Protein AF-A0A6B1DDC1-F1 (afdb_monomer_lite)

Foldseek 3Di:
DDDDPPVVVVVVVVVPPVVVLVCLLQPAAQEEEEEQDQVQSVCLQQLLCPPDNPDGDLSYHYDYLQCPVLVPVPDDPDDDDDDDDDDDDRPPDSDGQAYEYEYCALDGDPSNVVVLVVCVVVVHAYEYEHEADNLPDPSSQDDDPSHLGYYRDNHSPNVSSVVVLVVVQVSRDSSHHNPPDPPDPPDDDPPPDDD

Structure (mmCIF, N/CA/C/O backbone):
data_AF-A0A6B1DDC1-F1
#
_entry.id   AF-A0A6B1DDC1-F1
#
loop_
_atom_site.group_PDB
_atom_site.id
_atom_site.type_symbol
_atom_site.label_atom_id
_atom_site.label_alt_id
_atom_site.label_comp_id
_atom_site.label_asym_id
_atom_site.label_entity_id
_atom_site.label_seq_id
_atom_site.pdbx_PDB_ins_code
_atom_site.Cartn_x
_atom_site.Cartn_y
_atom_site.Cartn_z
_atom_site.occupancy
_atom_site.B_iso_or_equiv
_atom_site.auth_seq_id
_atom_site.auth_comp_id
_atom_site.auth_asym_id
_atom_site.auth_atom_id
_atom_site.pdbx_PDB_model_num
ATOM 1 N N . MET A 1 1 ? -39.377 0.075 31.522 1.00 41.00 1 MET A N 1
ATOM 2 C CA . MET A 1 1 ? -38.307 0.651 30.677 1.00 41.00 1 MET A CA 1
ATOM 3 C C . MET A 1 1 ? -38.570 2.148 30.577 1.00 41.00 1 MET A C 1
ATOM 5 O O . MET A 1 1 ? -39.656 2.516 30.153 1.00 41.00 1 MET A O 1
ATOM 9 N N . ARG A 1 2 ? -37.678 3.003 31.098 1.00 51.31 2 ARG A N 1
ATOM 10 C CA . ARG A 1 2 ? -37.871 4.468 31.107 1.00 51.31 2 ARG A CA 1
ATOM 11 C C . ARG A 1 2 ? -37.670 5.005 29.687 1.00 51.31 2 ARG A C 1
ATOM 13 O O . ARG A 1 2 ? -36.587 4.841 29.137 1.00 51.31 2 ARG A O 1
ATOM 20 N N . SER A 1 3 ? -38.702 5.609 29.097 1.00 51.25 3 SER A N 1
ATOM 21 C CA . SER A 1 3 ? -38.599 6.274 27.796 1.00 51.25 3 SER A CA 1
ATOM 22 C C . SER A 1 3 ? -37.784 7.558 27.943 1.00 51.25 3 SER A C 1
ATOM 24 O O . SER A 1 3 ? -38.151 8.434 28.729 1.00 51.25 3 SER A O 1
ATOM 26 N N . LEU A 1 4 ? -36.685 7.670 27.200 1.00 48.69 4 LEU A N 1
ATOM 27 C CA . LEU A 1 4 ? -35.928 8.914 27.099 1.00 48.69 4 LEU A CA 1
ATOM 28 C C . LEU A 1 4 ? -36.799 9.976 26.404 1.00 48.69 4 LEU A C 1
ATOM 30 O O . LEU A 1 4 ? -37.391 9.681 25.363 1.00 48.69 4 LEU A O 1
ATOM 34 N N . PRO A 1 5 ? -36.922 11.192 26.962 1.00 68.12 5 PRO A N 1
ATOM 35 C CA . PRO A 1 5 ? -37.712 12.243 26.338 1.00 68.12 5 PRO A CA 1
ATOM 36 C C . PRO A 1 5 ? -37.088 12.632 24.989 1.00 68.12 5 PRO A C 1
ATOM 38 O O . PRO A 1 5 ? -35.894 12.910 24.909 1.00 68.12 5 PRO A O 1
ATOM 41 N N . LEU A 1 6 ? -37.908 12.686 23.931 1.00 51.19 6 LEU A N 1
ATOM 42 C CA . LEU A 1 6 ? -37.517 13.008 22.543 1.00 51.19 6 LEU A CA 1
ATOM 43 C C . LEU A 1 6 ? -36.655 14.275 22.414 1.00 51.19 6 LEU A C 1
ATOM 45 O O . LEU A 1 6 ? -35.821 14.375 21.518 1.00 51.19 6 LEU A O 1
ATOM 49 N N . ARG A 1 7 ? -36.821 15.227 23.338 1.00 45.59 7 ARG A N 1
ATOM 50 C CA . ARG A 1 7 ? -36.029 16.459 23.408 1.00 45.59 7 ARG A CA 1
ATOM 51 C C . ARG A 1 7 ? -34.547 16.195 23.698 1.00 45.59 7 ARG A C 1
ATOM 53 O O . ARG A 1 7 ? -33.702 16.853 23.110 1.00 45.59 7 ARG A O 1
ATOM 60 N N . SER A 1 8 ? -34.235 15.207 24.540 1.00 54.56 8 SER A N 1
ATOM 61 C CA . SER A 1 8 ? -32.856 14.811 24.855 1.00 54.56 8 SER A CA 1
ATOM 62 C C . SER A 1 8 ? -32.173 14.109 23.683 1.00 54.56 8 SER A C 1
ATOM 64 O O . SER A 1 8 ? -30.977 14.277 23.498 1.00 54.56 8 SER A O 1
ATOM 66 N N . ILE A 1 9 ? -32.922 13.375 22.854 1.00 54.56 9 ILE A N 1
ATOM 67 C CA . ILE A 1 9 ? -32.385 12.741 21.638 1.00 54.56 9 ILE A CA 1
ATOM 68 C C . ILE A 1 9 ? -32.015 13.811 20.606 1.00 54.56 9 ILE A C 1
ATOM 70 O O . ILE A 1 9 ? -30.922 13.782 20.054 1.00 54.56 9 ILE A O 1
ATOM 74 N N . TRP A 1 10 ? -32.893 14.792 20.389 1.00 43.72 10 TRP A N 1
ATOM 75 C CA . TRP A 1 10 ? -32.625 15.899 19.468 1.00 43.72 10 TRP A CA 1
ATOM 76 C C . TRP A 1 10 ? -31.463 16.790 19.907 1.00 43.72 10 TRP A C 1
ATOM 78 O O . TRP A 1 10 ? -30.718 17.266 19.059 1.00 43.72 10 TRP A O 1
ATOM 88 N N . GLN A 1 11 ? -31.278 16.972 21.215 1.00 51.56 11 GLN A N 1
ATOM 89 C CA . GLN A 1 11 ? -30.162 17.736 21.764 1.00 51.56 11 GLN A CA 1
ATOM 90 C C . GLN A 1 11 ? -28.820 17.021 21.531 1.00 51.56 11 GLN A C 1
ATOM 92 O O . GLN A 1 11 ? -27.883 17.639 21.036 1.00 51.56 11 GLN A O 1
ATOM 97 N N . ILE A 1 12 ? -28.774 15.700 21.744 1.00 57.00 12 ILE A N 1
ATOM 98 C CA . ILE A 1 12 ? -27.605 14.863 21.426 1.00 57.00 12 ILE A CA 1
ATOM 99 C C . ILE A 1 12 ? -27.303 14.889 19.918 1.00 57.00 12 ILE A C 1
ATOM 101 O O . ILE A 1 12 ? -26.155 15.044 19.525 1.00 57.00 12 ILE A O 1
ATOM 105 N N . VAL A 1 13 ? -28.321 14.803 19.053 1.00 52.31 13 VAL A N 1
ATOM 106 C CA . VAL A 1 13 ? -28.138 14.883 17.589 1.00 52.31 13 VAL A CA 1
ATOM 107 C C . VAL A 1 13 ? -27.670 16.272 17.138 1.00 52.31 13 VAL A C 1
ATOM 109 O O . VAL A 1 13 ? -26.918 16.364 16.176 1.00 52.31 13 VAL A O 1
ATOM 112 N N . SER A 1 14 ? -28.069 17.345 17.826 1.00 51.75 14 SER A N 1
ATOM 113 C CA . SER A 1 14 ? -27.600 18.706 17.525 1.00 51.75 14 SER A CA 1
ATOM 114 C C . SER A 1 14 ? -26.196 19.016 18.053 1.00 51.75 14 SER A C 1
ATOM 116 O O . SER A 1 14 ? -25.528 19.890 17.510 1.00 51.75 14 SER A O 1
ATOM 118 N N . GLU A 1 15 ? -25.749 18.309 19.097 1.00 55.47 15 GLU A N 1
ATOM 119 C CA . GLU A 1 15 ? -24.374 18.374 19.618 1.00 55.47 15 GLU A CA 1
ATOM 120 C C . GLU A 1 15 ? -23.394 17.583 18.740 1.00 55.47 15 GLU A C 1
ATOM 122 O O . GLU A 1 15 ? -22.202 17.886 18.698 1.00 55.47 15 GLU A O 1
ATOM 127 N N . ILE A 1 16 ? -23.898 16.602 17.988 1.00 56.97 16 ILE A N 1
ATOM 128 C CA . ILE A 1 16 ? -23.147 15.912 16.943 1.00 56.97 16 ILE A CA 1
ATOM 129 C C . ILE A 1 16 ? -22.982 16.886 15.772 1.00 56.97 16 ILE A C 1
ATOM 131 O O . ILE A 1 16 ? -23.909 17.136 15.002 1.00 56.97 16 ILE A O 1
ATOM 135 N N . ASN A 1 17 ? -21.782 17.451 15.641 1.00 58.91 17 ASN A N 1
ATOM 136 C CA . ASN A 1 17 ? -21.430 18.349 14.549 1.00 58.91 17 ASN A CA 1
ATOM 137 C C . ASN A 1 17 ? -21.359 17.566 13.233 1.00 58.91 17 ASN A C 1
ATOM 139 O O . ASN A 1 17 ? -20.299 17.128 12.789 1.00 58.91 17 ASN A O 1
ATOM 143 N N . LEU A 1 18 ? -22.520 17.378 12.606 1.00 56.25 18 LEU A N 1
ATOM 144 C CA . LEU A 1 18 ? -22.647 16.652 11.349 1.00 56.25 18 LEU A CA 1
ATOM 145 C C . LEU A 1 18 ? -21.767 17.252 10.254 1.00 56.25 18 LEU A C 1
ATOM 147 O O . LEU A 1 18 ? -21.307 16.504 9.411 1.00 56.25 18 LEU A O 1
ATOM 151 N N . ALA A 1 19 ? -21.486 18.559 10.272 1.00 51.84 19 ALA A N 1
ATOM 152 C CA . ALA A 1 19 ? -20.602 19.192 9.295 1.00 51.84 19 ALA A CA 1
ATOM 153 C C . ALA A 1 19 ? -19.123 18.835 9.516 1.00 51.84 19 ALA A C 1
ATOM 155 O O . ALA A 1 19 ? -18.372 18.701 8.555 1.00 51.84 19 ALA A O 1
ATOM 156 N N . GLU A 1 20 ? -18.703 18.655 10.765 1.00 53.34 20 GLU A N 1
ATOM 157 C CA . GLU A 1 20 ? -17.353 18.204 11.112 1.00 53.34 20 GLU A CA 1
ATOM 158 C C . GLU A 1 20 ? -17.170 16.717 10.825 1.00 53.34 20 GLU A C 1
ATOM 160 O O . GLU A 1 20 ? -16.176 16.349 10.209 1.00 53.34 20 GLU A O 1
ATOM 165 N N . ILE A 1 21 ? -18.183 15.900 11.125 1.00 52.31 21 ILE A N 1
ATOM 166 C CA . ILE A 1 21 ? -18.235 14.490 10.722 1.00 52.31 21 ILE A CA 1
ATOM 167 C C . ILE A 1 21 ? -18.265 14.369 9.199 1.00 52.31 21 ILE A C 1
ATOM 169 O O . ILE A 1 21 ? -17.542 13.558 8.642 1.00 52.31 21 ILE A O 1
ATOM 173 N N . GLN A 1 22 ? -19.050 15.190 8.502 1.00 53.69 22 GLN A N 1
ATOM 174 C CA . GLN A 1 22 ? -19.090 15.208 7.041 1.00 53.69 22 GLN A CA 1
ATOM 175 C C . GLN A 1 22 ? -17.725 15.608 6.472 1.00 53.69 22 GLN A C 1
ATOM 177 O O . GLN A 1 22 ? -17.238 14.951 5.565 1.00 53.69 22 GLN A O 1
ATOM 182 N N . ARG A 1 23 ? -17.061 16.618 7.049 1.00 51.19 23 ARG A N 1
ATOM 183 C CA . ARG A 1 23 ? -15.705 17.030 6.657 1.00 51.19 23 ARG A CA 1
ATOM 184 C C . ARG A 1 23 ? -14.654 15.960 6.956 1.00 51.19 23 ARG A C 1
ATOM 186 O O . ARG A 1 23 ? -13.662 15.886 6.244 1.00 51.19 23 ARG A O 1
ATOM 193 N N . GLU A 1 24 ? -14.842 15.171 8.009 1.00 50.97 24 GLU A N 1
ATOM 194 C CA . GLU A 1 24 ? -13.972 14.051 8.371 1.00 50.97 24 GLU A CA 1
ATOM 195 C C . GLU A 1 24 ? -14.212 12.823 7.482 1.00 50.97 24 GLU A C 1
ATOM 197 O O . GLU A 1 24 ? -13.254 12.163 7.098 1.00 50.97 24 GLU A O 1
ATOM 202 N N . ILE A 1 25 ? -15.462 12.570 7.088 1.00 49.06 25 ILE A N 1
ATOM 203 C CA . ILE A 1 25 ? -15.856 11.544 6.111 1.00 49.06 25 ILE A CA 1
ATOM 204 C C . ILE A 1 25 ? -15.382 11.917 4.700 1.00 49.06 25 ILE A C 1
ATOM 206 O O . ILE A 1 25 ? -14.968 11.050 3.937 1.00 49.06 25 ILE A O 1
ATOM 210 N N . ASP A 1 26 ? -15.428 13.203 4.354 1.00 52.28 26 ASP A N 1
ATOM 211 C CA . ASP A 1 26 ? -14.927 13.737 3.086 1.00 52.28 26 ASP A CA 1
ATOM 212 C C . ASP A 1 26 ? -13.413 14.029 3.148 1.00 52.28 26 ASP A C 1
ATOM 214 O O . ASP A 1 26 ? -12.833 14.521 2.173 1.00 52.28 26 ASP A O 1
ATOM 218 N N . ALA A 1 27 ? -12.757 13.747 4.285 1.00 57.12 27 ALA A N 1
ATOM 219 C CA . ALA A 1 27 ? -11.330 13.963 4.430 1.00 57.12 27 ALA A CA 1
ATOM 220 C C . ALA A 1 27 ? -10.563 12.959 3.562 1.00 57.12 27 ALA A C 1
ATOM 222 O O . ALA A 1 27 ? -10.872 11.765 3.536 1.00 57.12 27 ALA A O 1
ATOM 223 N N . PRO A 1 28 ? -9.535 13.425 2.849 1.00 65.00 28 PRO A N 1
ATOM 224 C CA . PRO A 1 28 ? -8.726 12.537 2.049 1.00 65.00 28 PRO A CA 1
ATOM 225 C C . PRO A 1 28 ? -7.919 11.559 2.896 1.00 65.00 28 PRO A C 1
ATOM 227 O O . PRO A 1 28 ? -7.348 11.936 3.917 1.00 65.00 28 PRO A O 1
ATOM 230 N N . VAL A 1 29 ? -7.816 10.329 2.397 1.00 74.19 29 VAL A N 1
ATOM 231 C CA . VAL A 1 29 ? -7.032 9.250 3.006 1.00 74.19 29 VAL A CA 1
ATOM 232 C C . VAL A 1 29 ? -5.554 9.575 2.919 1.00 74.19 29 VAL A C 1
ATOM 234 O O . VAL A 1 29 ? -5.011 9.700 1.821 1.00 74.19 29 VAL A O 1
ATOM 237 N N . HIS A 1 30 ? -4.898 9.659 4.067 1.00 83.88 30 HIS A N 1
ATOM 238 C CA . HIS A 1 30 ? -3.456 9.792 4.165 1.00 83.88 30 HIS A CA 1
ATOM 239 C C . HIS A 1 30 ? -2.800 8.412 4.068 1.00 83.88 30 HIS A C 1
ATOM 241 O O . HIS A 1 30 ? -2.902 7.587 4.978 1.00 83.88 30 HIS A O 1
ATOM 247 N N . LEU A 1 31 ? -2.139 8.160 2.940 1.00 87.31 31 LEU A N 1
ATOM 248 C CA . LEU A 1 31 ? -1.412 6.929 2.656 1.00 87.31 31 LEU A CA 1
ATOM 249 C C . LEU A 1 31 ? 0.076 7.118 2.952 1.00 87.31 31 LEU A C 1
ATOM 251 O O . LEU A 1 31 ? 0.744 7.942 2.328 1.00 87.31 31 LEU A O 1
ATOM 255 N N . LEU A 1 32 ? 0.614 6.306 3.854 1.00 91.25 32 LEU A N 1
ATOM 256 C CA . LEU A 1 32 ? 2.056 6.134 3.995 1.00 91.25 32 LEU A CA 1
ATOM 257 C C . LEU A 1 32 ? 2.549 5.071 3.012 1.00 91.25 32 LEU A C 1
ATOM 259 O O . LEU A 1 32 ? 1.952 4.004 2.929 1.00 91.25 32 LEU A O 1
ATOM 263 N N . ILE A 1 33 ? 3.657 5.315 2.324 1.00 93.25 33 ILE A N 1
ATOM 264 C CA . ILE A 1 33 ? 4.361 4.321 1.517 1.00 93.25 33 ILE A CA 1
ATOM 265 C C . ILE A 1 33 ? 5.778 4.188 2.059 1.00 93.25 33 ILE A C 1
ATOM 267 O O . ILE A 1 33 ? 6.499 5.180 2.142 1.00 93.25 33 ILE A O 1
ATOM 271 N N . ALA A 1 34 ? 6.161 2.968 2.420 1.00 94.12 34 ALA A N 1
ATOM 272 C CA . ALA A 1 34 ? 7.497 2.642 2.892 1.00 94.12 34 ALA A CA 1
ATOM 273 C C . ALA A 1 34 ? 8.063 1.465 2.104 1.00 94.12 34 ALA A C 1
ATOM 275 O O . ALA A 1 34 ? 7.328 0.534 1.774 1.00 94.12 34 ALA A O 1
ATOM 276 N N . ALA A 1 35 ? 9.360 1.493 1.830 1.00 93.94 35 ALA A N 1
ATOM 277 C CA . ALA A 1 35 ? 10.068 0.391 1.194 1.00 93.94 35 ALA A CA 1
ATOM 278 C C . ALA A 1 35 ? 11.467 0.235 1.786 1.00 93.94 35 ALA A C 1
ATOM 280 O O . ALA A 1 35 ? 11.975 1.149 2.434 1.00 93.94 35 ALA A O 1
ATOM 281 N N . ASP A 1 36 ? 12.080 -0.922 1.542 1.00 89.62 36 ASP A N 1
ATOM 282 C CA . ASP A 1 36 ? 13.485 -1.172 1.881 1.00 89.62 36 ASP A CA 1
ATOM 283 C C . ASP A 1 36 ? 14.420 -0.184 1.169 1.00 89.62 36 ASP A C 1
ATOM 285 O O . ASP A 1 36 ? 15.377 0.311 1.761 1.00 89.62 36 ASP A O 1
ATOM 289 N N . GLU A 1 37 ? 14.096 0.147 -0.081 1.00 87.94 37 GLU A N 1
ATOM 290 C CA . GLU A 1 37 ? 14.804 1.132 -0.888 1.00 87.94 37 GLU A CA 1
ATOM 291 C C . GLU A 1 37 ? 13.883 2.324 -1.181 1.00 87.94 37 GLU A C 1
ATOM 293 O O . GLU A 1 37 ? 12.804 2.168 -1.751 1.00 87.94 37 GLU A O 1
ATOM 298 N N . GLU A 1 38 ? 14.318 3.539 -0.836 1.00 86.00 38 GLU A N 1
ATOM 299 C CA . GLU A 1 38 ? 13.616 4.791 -1.166 1.00 86.00 38 GLU A CA 1
ATOM 300 C C . GLU A 1 38 ? 13.112 4.878 -2.627 1.00 86.00 38 GLU A C 1
ATOM 302 O O . GLU A 1 38 ? 11.940 5.225 -2.812 1.00 86.00 38 GLU A O 1
ATOM 307 N N . PRO A 1 39 ? 13.892 4.505 -3.672 1.00 88.44 39 PRO A N 1
ATOM 308 C CA . PRO A 1 39 ? 13.395 4.536 -5.051 1.00 88.44 39 PRO A CA 1
ATOM 309 C C . PRO A 1 39 ? 12.175 3.636 -5.294 1.00 88.44 39 PRO A C 1
ATOM 311 O O . PRO A 1 39 ? 11.321 3.988 -6.108 1.00 88.44 39 PRO A O 1
ATOM 314 N N . ASP A 1 40 ? 12.042 2.514 -4.585 1.00 89.69 40 ASP A N 1
ATOM 315 C CA . ASP A 1 40 ? 10.882 1.628 -4.722 1.00 89.69 40 ASP A CA 1
ATOM 316 C C . ASP A 1 40 ? 9.624 2.257 -4.113 1.00 89.69 40 ASP A C 1
ATOM 318 O O . ASP A 1 40 ? 8.531 2.164 -4.686 1.00 89.69 40 ASP A O 1
ATOM 322 N N . ALA A 1 41 ? 9.774 2.941 -2.975 1.00 89.88 41 ALA A N 1
ATOM 323 C CA . ALA A 1 41 ? 8.684 3.669 -2.334 1.00 89.88 41 ALA A CA 1
ATOM 324 C C . ALA A 1 41 ? 8.227 4.861 -3.193 1.00 89.88 41 ALA A C 1
ATOM 326 O O . ALA A 1 41 ? 7.024 5.070 -3.384 1.00 89.88 41 ALA A O 1
ATOM 327 N N . GLU A 1 42 ? 9.168 5.609 -3.778 1.00 89.56 42 GLU A N 1
ATOM 328 C CA . GLU A 1 42 ? 8.856 6.681 -4.727 1.00 89.56 42 GLU A CA 1
ATOM 329 C C . GLU A 1 42 ? 8.164 6.156 -5.984 1.00 89.56 42 GLU A C 1
ATOM 331 O O . GLU A 1 42 ? 7.169 6.730 -6.437 1.00 89.56 42 GLU A O 1
ATOM 336 N N . GLN A 1 43 ? 8.664 5.057 -6.552 1.00 90.31 43 GLN A N 1
ATOM 337 C CA . GLN A 1 43 ? 8.084 4.458 -7.747 1.00 90.31 43 GLN A CA 1
ATOM 338 C C . GLN A 1 43 ? 6.639 4.018 -7.489 1.00 90.31 43 GLN A C 1
ATOM 340 O O . GLN A 1 43 ? 5.761 4.273 -8.320 1.00 90.31 43 GLN A O 1
ATOM 345 N N . ALA A 1 44 ? 6.367 3.414 -6.331 1.00 88.50 44 ALA A N 1
ATOM 346 C CA . ALA A 1 44 ? 5.015 3.073 -5.901 1.00 88.50 44 ALA A CA 1
ATOM 347 C C . ALA A 1 44 ? 4.119 4.319 -5.790 1.00 88.50 44 ALA A C 1
ATOM 349 O O . ALA A 1 44 ? 3.004 4.333 -6.319 1.00 88.50 44 ALA A O 1
ATOM 350 N N . ALA A 1 45 ? 4.619 5.390 -5.165 1.00 88.19 45 ALA A N 1
ATOM 351 C CA . ALA A 1 45 ? 3.892 6.647 -4.992 1.00 88.19 45 ALA A CA 1
ATOM 352 C C . ALA A 1 45 ? 3.520 7.308 -6.324 1.00 88.19 45 ALA A C 1
ATOM 354 O O . ALA A 1 45 ? 2.363 7.691 -6.527 1.00 88.19 45 ALA A O 1
ATOM 355 N N . ARG A 1 46 ? 4.475 7.400 -7.256 1.00 86.00 46 ARG A N 1
ATOM 356 C CA . ARG A 1 46 ? 4.252 7.945 -8.605 1.00 86.00 46 ARG A CA 1
ATOM 357 C C . ARG A 1 46 ? 3.251 7.094 -9.377 1.00 86.00 46 ARG A C 1
ATOM 359 O O . ARG A 1 46 ? 2.308 7.621 -9.962 1.00 86.00 46 ARG A O 1
ATOM 366 N N . SER A 1 47 ? 3.400 5.771 -9.309 1.00 87.00 47 SER A N 1
ATOM 367 C CA . SER A 1 47 ? 2.517 4.834 -10.011 1.00 87.00 47 SER A CA 1
ATOM 368 C C . SER A 1 47 ? 1.066 4.936 -9.523 1.00 87.00 47 SER A C 1
ATOM 370 O O . SER A 1 47 ? 0.141 4.886 -10.330 1.00 87.00 47 SER A O 1
ATOM 372 N N . LEU A 1 48 ? 0.852 5.138 -8.220 1.00 84.88 48 LEU A N 1
ATOM 373 C CA . LEU A 1 48 ? -0.484 5.291 -7.630 1.00 84.88 48 LEU A CA 1
ATOM 374 C C . LEU A 1 48 ? -1.104 6.682 -7.835 1.00 84.88 48 LEU A C 1
ATOM 376 O O . LEU A 1 48 ? -2.319 6.823 -7.727 1.00 84.88 48 LEU A O 1
ATOM 380 N N . SER A 1 49 ? -0.307 7.704 -8.149 1.00 81.25 49 SER A N 1
ATOM 381 C CA . SER A 1 49 ? -0.783 9.092 -8.212 1.00 81.25 49 SER A CA 1
ATOM 382 C C . SER A 1 49 ? -1.535 9.453 -9.499 1.00 81.25 49 SER A C 1
ATOM 384 O O . SER A 1 49 ? -2.120 10.531 -9.557 1.00 81.25 49 SER A O 1
ATOM 386 N N . SER A 1 50 ? -1.581 8.563 -10.503 1.00 64.75 50 SER A N 1
ATOM 387 C CA . SER A 1 50 ? -2.353 8.636 -11.767 1.00 64.75 50 SER A CA 1
ATOM 388 C C . SER A 1 50 ? -2.186 9.897 -12.650 1.00 64.75 50 SER A C 1
ATOM 390 O O . SER A 1 50 ? -2.598 9.868 -13.810 1.00 64.75 50 SER A O 1
ATOM 392 N N . LEU A 1 51 ? -1.597 10.989 -12.158 1.00 56.72 51 LEU A N 1
ATOM 393 C CA . LEU A 1 51 ? -1.497 12.308 -12.791 1.00 56.72 51 LEU A CA 1
ATOM 394 C C . LEU A 1 51 ? -0.075 12.564 -13.319 1.00 56.72 51 LEU A C 1
ATOM 396 O O . LEU A 1 51 ? 0.581 13.530 -12.955 1.00 56.72 51 LEU A O 1
ATOM 400 N N . GLY A 1 52 ? 0.398 11.706 -14.222 1.00 54.44 52 GLY A N 1
ATOM 401 C CA . GLY A 1 52 ? 1.699 11.881 -14.880 1.00 54.44 52 GLY A CA 1
ATOM 402 C C . GLY A 1 52 ? 2.904 11.437 -14.041 1.00 54.44 52 GLY A C 1
ATOM 403 O O . GLY A 1 52 ? 2.801 11.182 -12.846 1.00 54.44 52 GLY A O 1
ATOM 404 N N . ALA A 1 53 ? 4.056 11.296 -14.703 1.00 61.09 53 ALA A N 1
ATOM 405 C CA . ALA A 1 53 ? 5.248 10.653 -14.140 1.00 61.09 53 ALA A CA 1
ATOM 406 C C . ALA A 1 53 ? 5.920 11.436 -12.992 1.00 61.09 53 ALA A C 1
ATOM 408 O O . ALA A 1 53 ? 6.644 10.837 -12.198 1.00 61.09 53 ALA A O 1
ATOM 409 N N . ASP A 1 54 ? 5.651 12.742 -12.889 1.00 67.56 54 ASP A N 1
ATOM 410 C CA . ASP A 1 54 ? 6.343 13.658 -11.969 1.00 67.56 54 ASP A CA 1
ATOM 411 C C . ASP A 1 54 ? 5.449 14.186 -10.837 1.00 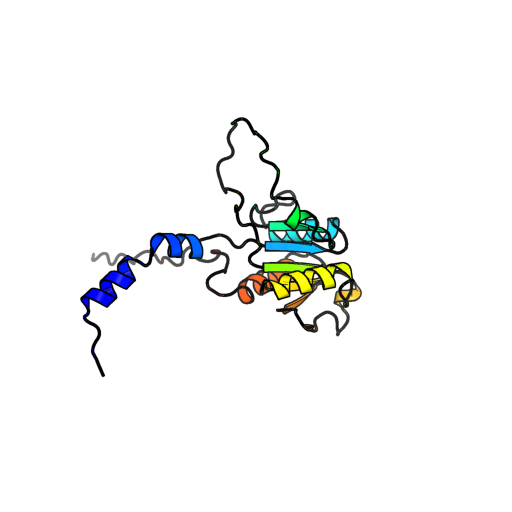67.56 54 ASP A C 1
ATOM 413 O O . ASP A 1 54 ? 5.848 15.071 -10.081 1.00 67.56 54 ASP A O 1
ATOM 417 N N . PHE A 1 55 ? 4.227 13.667 -10.709 1.00 72.06 55 PHE A N 1
ATOM 418 C CA . PHE A 1 55 ? 3.292 14.096 -9.675 1.00 72.06 55 PHE A CA 1
ATOM 419 C C . PHE A 1 55 ? 3.092 13.000 -8.634 1.00 72.06 55 PHE A C 1
ATOM 421 O O . PHE A 1 55 ? 2.683 11.885 -8.956 1.00 72.06 55 PHE A O 1
ATOM 428 N N . VAL A 1 56 ? 3.313 13.348 -7.367 1.00 75.50 56 VAL A N 1
ATOM 429 C CA . VAL A 1 56 ? 2.900 12.535 -6.221 1.00 75.50 56 VAL A CA 1
ATOM 430 C C . VAL A 1 56 ? 1.751 13.248 -5.526 1.00 75.50 56 VAL A C 1
ATOM 432 O O . VAL A 1 56 ? 1.842 14.437 -5.215 1.00 75.50 56 VAL A O 1
ATOM 435 N N . HIS A 1 57 ? 0.656 12.528 -5.293 1.00 71.94 57 HIS A N 1
ATOM 436 C CA . HIS A 1 57 ? -0.524 13.112 -4.672 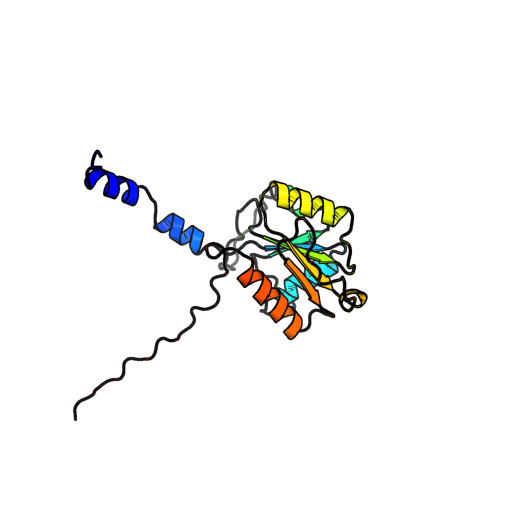1.00 71.94 57 HIS A CA 1
ATOM 437 C C . HIS A 1 57 ? -0.190 13.640 -3.262 1.00 71.94 57 HIS A C 1
ATOM 439 O O . HIS A 1 57 ? 0.427 12.910 -2.488 1.00 71.94 57 HIS A O 1
ATOM 445 N N . PRO A 1 58 ? -0.661 14.837 -2.852 1.00 77.44 58 PRO A N 1
ATOM 446 C CA . PRO A 1 58 ? -0.389 15.411 -1.523 1.00 77.44 58 PRO A CA 1
ATOM 447 C C . PRO A 1 58 ? -0.837 14.575 -0.314 1.00 77.44 58 PRO A C 1
ATOM 449 O O . PRO A 1 58 ? -0.562 14.943 0.825 1.00 77.44 58 PRO A O 1
ATOM 452 N N . TRP A 1 59 ? -1.573 13.489 -0.548 1.00 80.38 59 TRP A N 1
ATOM 453 C CA . TRP A 1 59 ? -2.065 12.573 0.484 1.00 80.38 59 TRP A CA 1
ATOM 454 C C . TRP A 1 59 ? -1.227 11.301 0.577 1.00 80.38 59 TRP A C 1
ATOM 456 O O . TRP A 1 59 ? -1.541 10.422 1.368 1.00 80.38 59 TRP A O 1
ATOM 466 N N . ILE A 1 60 ? -0.174 11.198 -0.231 1.00 85.19 60 ILE A N 1
ATOM 467 C CA . ILE A 1 60 ? 0.802 10.125 -0.179 1.00 85.19 60 ILE A CA 1
ATOM 468 C C . ILE A 1 60 ? 2.052 10.681 0.493 1.00 85.19 60 ILE A C 1
ATOM 470 O O . ILE A 1 60 ? 2.587 11.716 0.100 1.00 85.19 60 ILE A O 1
ATOM 474 N N . THR A 1 61 ? 2.517 10.000 1.528 1.00 88.38 61 THR A N 1
ATOM 475 C CA . THR A 1 61 ? 3.798 10.279 2.173 1.00 88.38 61 THR A CA 1
ATOM 476 C C . THR A 1 61 ? 4.721 9.111 1.918 1.00 88.38 61 THR A C 1
ATOM 478 O O . THR A 1 61 ? 4.379 7.979 2.236 1.00 88.38 61 THR A O 1
ATOM 481 N N . VAL A 1 62 ? 5.881 9.395 1.339 1.00 87.38 62 VAL A N 1
ATOM 482 C CA . VAL A 1 62 ? 6.942 8.415 1.114 1.00 87.38 62 VAL A CA 1
ATOM 483 C C . VAL A 1 62 ? 7.913 8.487 2.286 1.00 87.38 62 VAL A C 1
ATOM 485 O O . VAL A 1 62 ? 8.263 9.578 2.734 1.00 87.38 62 VAL A O 1
ATOM 488 N N . THR A 1 63 ? 8.313 7.332 2.803 1.00 86.88 63 THR A N 1
ATOM 489 C CA . THR A 1 63 ? 9.364 7.194 3.811 1.00 86.88 63 THR A CA 1
ATOM 490 C C . THR A 1 63 ? 10.240 5.998 3.465 1.00 86.88 63 THR A C 1
ATOM 492 O O . THR A 1 63 ? 9.829 5.087 2.746 1.00 86.88 63 THR A O 1
ATOM 495 N N . ASP A 1 64 ? 11.446 5.990 4.006 1.00 82.00 64 ASP A N 1
ATOM 496 C CA . ASP A 1 64 ? 12.293 4.807 4.058 1.00 82.00 64 ASP A CA 1
ATOM 497 C C . ASP A 1 64 ? 11.750 3.755 5.047 1.00 82.00 64 ASP A C 1
ATOM 499 O O . ASP A 1 64 ? 10.839 4.013 5.844 1.00 82.00 64 ASP A O 1
ATOM 503 N N . SER A 1 65 ? 12.335 2.557 5.024 1.00 79.56 65 SER A N 1
ATOM 504 C CA . SER A 1 65 ? 11.989 1.447 5.921 1.00 79.56 65 SER A CA 1
ATOM 505 C C . SER A 1 65 ? 12.206 1.762 7.404 1.00 79.56 65 SER A C 1
ATOM 507 O O . SER A 1 65 ? 11.546 1.163 8.253 1.00 79.56 65 SER A O 1
ATOM 509 N N . SER A 1 66 ? 13.076 2.728 7.725 1.00 73.44 66 SER A N 1
ATOM 510 C CA . SER A 1 66 ? 13.328 3.175 9.098 1.00 73.44 66 SER A CA 1
ATOM 511 C C . SER A 1 66 ? 12.172 3.997 9.689 1.00 73.44 66 SER A C 1
ATOM 513 O O . SER A 1 66 ? 12.053 4.122 10.910 1.00 73.44 66 SER A O 1
ATOM 515 N N . GLY A 1 67 ? 11.292 4.547 8.842 1.00 62.91 67 GLY A N 1
ATOM 516 C CA . GLY A 1 67 ? 10.160 5.370 9.266 1.00 62.91 67 GLY A CA 1
ATOM 517 C C . GLY A 1 67 ? 10.566 6.740 9.822 1.00 62.91 67 GLY A C 1
ATOM 518 O O . GLY A 1 67 ? 9.735 7.433 10.420 1.00 62.91 67 GLY A O 1
ATOM 519 N N . SER A 1 68 ? 11.822 7.165 9.633 1.00 60.81 68 SER A N 1
ATOM 520 C CA . SER A 1 68 ? 12.356 8.413 10.201 1.00 60.81 68 SER A CA 1
ATOM 521 C C . SER A 1 68 ? 11.628 9.669 9.697 1.00 60.81 68 SER A C 1
ATOM 523 O O . SER A 1 68 ? 11.613 10.700 10.384 1.00 60.81 68 SER A O 1
ATOM 525 N N . GLY A 1 69 ? 10.964 9.579 8.539 1.00 55.31 69 GLY A N 1
ATOM 526 C CA . GLY A 1 69 ? 10.150 10.647 7.955 1.00 55.31 69 GLY A CA 1
ATOM 527 C C . GLY A 1 69 ? 8.818 10.915 8.669 1.00 55.31 69 GLY A C 1
ATOM 528 O O . GLY A 1 69 ? 8.240 11.990 8.499 1.00 55.31 69 GLY A O 1
ATOM 529 N N . LEU A 1 70 ? 8.329 9.984 9.497 1.00 57.00 70 LEU A N 1
ATOM 530 C CA . LEU A 1 70 ? 7.068 10.141 10.237 1.00 57.00 70 LEU A CA 1
ATOM 531 C C . LEU A 1 70 ? 7.228 10.924 11.543 1.00 57.00 70 LEU A C 1
ATOM 533 O O . LEU A 1 70 ? 6.322 11.649 11.941 1.00 57.00 70 LEU A O 1
ATOM 537 N N . LEU A 1 71 ? 8.381 10.796 12.205 1.00 49.47 71 LEU A N 1
ATOM 538 C CA . LEU A 1 71 ? 8.642 11.425 13.506 1.00 49.47 71 LEU A CA 1
ATOM 539 C C . LEU A 1 71 ? 9.284 12.817 13.385 1.00 49.47 71 LEU A C 1
ATOM 541 O O . LEU A 1 71 ? 9.248 13.596 14.334 1.00 49.47 71 LEU A O 1
ATOM 545 N N . SER A 1 72 ? 9.842 13.153 12.218 1.00 42.28 72 SER A N 1
ATOM 546 C CA . SER A 1 72 ? 10.563 14.417 11.996 1.00 42.28 72 SER A CA 1
ATOM 547 C C . SER A 1 72 ? 9.680 15.575 11.503 1.00 42.28 72 SER A C 1
ATOM 549 O O . SER A 1 72 ? 10.113 16.725 11.528 1.00 42.28 72 SER A O 1
ATOM 551 N N . GLN A 1 73 ? 8.428 15.328 11.096 1.00 43.81 73 GLN A N 1
ATOM 552 C CA . GLN A 1 73 ? 7.555 16.376 10.534 1.00 43.81 73 GLN A CA 1
ATOM 553 C C . GLN A 1 73 ? 6.941 17.331 11.576 1.00 43.81 73 GLN A C 1
ATOM 555 O O . GLN A 1 73 ? 6.232 18.265 11.207 1.00 43.81 73 GLN A O 1
ATOM 560 N N . SER A 1 74 ? 7.232 17.166 12.871 1.00 37.78 74 SER A N 1
ATOM 561 C CA . SER A 1 74 ? 6.762 18.093 13.912 1.00 37.78 74 SER A CA 1
ATOM 562 C C . SER A 1 74 ? 7.534 19.421 13.998 1.00 37.78 74 SER A C 1
ATOM 564 O O . SER A 1 74 ? 7.127 20.276 14.782 1.00 37.78 74 SER A O 1
ATOM 566 N N . THR A 1 75 ? 8.592 19.652 13.203 1.00 37.25 75 THR A N 1
ATOM 567 C CA . THR A 1 75 ? 9.453 20.839 13.404 1.00 37.25 75 THR A CA 1
ATOM 568 C C . THR A 1 75 ? 9.986 21.492 12.123 1.00 37.25 75 THR A C 1
ATOM 570 O O . THR A 1 75 ? 11.154 21.857 12.061 1.00 37.25 75 THR A O 1
ATOM 573 N N . GLU A 1 76 ? 9.149 21.726 11.111 1.00 36.81 76 GLU A N 1
ATOM 574 C CA . GLU A 1 76 ? 9.488 22.699 10.056 1.00 36.81 76 GLU A CA 1
ATOM 575 C C . GLU A 1 76 ? 8.339 23.683 9.816 1.00 36.81 76 GLU A C 1
ATOM 577 O O . GLU A 1 76 ? 7.521 23.555 8.908 1.00 36.81 76 GLU A O 1
ATOM 582 N N . ILE A 1 77 ? 8.305 24.728 10.649 1.00 38.41 77 ILE A N 1
ATOM 583 C CA . ILE A 1 77 ? 7.669 26.003 10.304 1.00 38.41 77 ILE A CA 1
ATOM 584 C C . ILE A 1 77 ? 8.609 26.687 9.302 1.00 38.41 77 ILE A C 1
ATOM 586 O O . ILE A 1 77 ? 9.398 27.561 9.657 1.00 38.41 77 ILE A O 1
ATOM 590 N N . ALA A 1 78 ? 8.585 26.243 8.047 1.00 37.91 78 ALA A N 1
ATOM 591 C CA . ALA A 1 78 ? 9.268 26.939 6.968 1.00 37.91 78 ALA A CA 1
ATOM 592 C C . ALA A 1 78 ? 8.367 28.075 6.469 1.00 37.91 78 ALA A C 1
ATOM 594 O O . ALA A 1 78 ? 7.358 27.859 5.799 1.00 37.91 78 ALA A O 1
ATOM 595 N N . SER A 1 79 ? 8.745 29.303 6.819 1.00 42.28 79 SER A N 1
ATOM 596 C CA . SER A 1 79 ? 8.239 30.540 6.230 1.00 42.28 79 SER A CA 1
ATOM 597 C C . SER A 1 79 ? 8.343 30.483 4.701 1.00 42.28 79 SER A C 1
ATOM 599 O O . SER A 1 79 ? 9.440 30.590 4.157 1.00 42.28 79 SER A O 1
ATOM 601 N N . GLN A 1 80 ? 7.217 30.346 3.995 1.00 37.94 80 GLN A N 1
ATOM 602 C CA . GLN A 1 80 ? 7.164 30.492 2.538 1.00 37.94 80 GLN A CA 1
ATOM 603 C C . GLN A 1 80 ? 6.294 31.694 2.146 1.00 37.94 80 GLN A C 1
ATOM 605 O O . GLN A 1 80 ? 5.129 31.803 2.526 1.00 37.94 80 GLN A O 1
ATOM 610 N N . SER A 1 81 ? 6.913 32.620 1.406 1.00 35.00 81 SER A N 1
ATOM 611 C CA . SER A 1 81 ? 6.299 33.791 0.768 1.00 35.00 81 SER A CA 1
ATOM 612 C C . SER A 1 81 ? 5.267 33.409 -0.310 1.00 35.00 81 SER A C 1
ATOM 614 O O . SER A 1 81 ? 5.337 32.314 -0.867 1.00 35.00 81 SER A O 1
ATOM 616 N N . PRO A 1 82 ? 4.315 34.306 -0.646 1.00 46.66 82 PRO A N 1
ATOM 617 C CA . PRO A 1 82 ? 3.128 33.956 -1.413 1.00 46.66 82 PRO A CA 1
ATOM 618 C C . PRO A 1 82 ? 3.350 34.134 -2.921 1.00 46.66 82 PRO A C 1
ATOM 620 O O . PRO A 1 82 ? 3.484 35.254 -3.408 1.00 46.66 82 PRO A O 1
ATOM 623 N N . ALA A 1 83 ? 3.310 33.037 -3.676 1.00 39.53 83 ALA A N 1
ATOM 624 C CA . ALA A 1 83 ? 2.997 33.070 -5.104 1.00 39.53 83 ALA A CA 1
ATOM 625 C C . ALA A 1 83 ? 2.284 31.773 -5.525 1.00 39.53 83 ALA A C 1
ATOM 627 O O . ALA A 1 83 ? 2.891 30.795 -5.942 1.00 39.53 83 ALA A O 1
ATOM 628 N N . THR A 1 84 ? 0.959 31.803 -5.378 1.00 45.62 84 THR A N 1
ATOM 629 C CA . THR A 1 84 ? -0.022 31.169 -6.273 1.00 45.62 84 THR A CA 1
ATOM 630 C C . THR A 1 84 ? 0.153 29.680 -6.608 1.00 45.62 84 THR A C 1
ATOM 632 O O . THR A 1 84 ? 0.330 29.334 -7.768 1.00 45.62 84 THR A O 1
ATOM 635 N N . GLN A 1 85 ? -0.049 28.792 -5.628 1.00 38.50 85 GLN A N 1
ATOM 636 C CA . GLN A 1 85 ? -0.666 27.472 -5.850 1.00 38.50 85 GLN A CA 1
ATOM 637 C C . GLN A 1 85 ? -1.566 27.138 -4.654 1.00 38.50 85 GLN A C 1
ATOM 639 O O . GLN A 1 85 ? -1.137 26.585 -3.649 1.00 38.50 85 GLN A O 1
ATOM 644 N N . SER A 1 86 ? -2.828 27.554 -4.741 1.00 47.47 86 SER A N 1
ATOM 645 C CA . SER A 1 86 ? -3.882 27.124 -3.826 1.00 47.47 86 SER A CA 1
ATOM 646 C C . SER A 1 86 ? -4.641 26.010 -4.522 1.00 47.47 86 SER A C 1
ATOM 648 O O . SER A 1 86 ? -5.386 26.335 -5.429 1.00 47.47 86 SER A O 1
ATOM 650 N N . PHE A 1 87 ? -4.403 24.749 -4.155 1.00 35.69 87 PHE A N 1
ATOM 651 C CA . PHE A 1 87 ? -5.371 23.642 -4.127 1.00 35.69 87 PHE A CA 1
ATOM 652 C C . PHE A 1 87 ? -4.702 22.460 -3.399 1.00 35.69 87 PHE A C 1
ATOM 654 O O . PHE A 1 87 ? -3.629 22.020 -3.789 1.00 35.69 87 PHE A O 1
ATOM 661 N N . ALA A 1 88 ? -5.359 21.966 -2.346 1.00 41.53 88 ALA A N 1
ATOM 662 C CA . ALA A 1 88 ? -4.941 20.897 -1.430 1.00 41.53 88 ALA A CA 1
ATOM 663 C C . ALA A 1 88 ? -3.861 21.280 -0.399 1.00 41.53 88 ALA A C 1
ATOM 665 O O . ALA A 1 88 ? -2.667 21.038 -0.555 1.00 41.53 88 ALA A O 1
ATOM 666 N N . SER A 1 89 ? -4.324 21.821 0.731 1.00 42.78 89 SER A N 1
ATOM 667 C CA . SER A 1 89 ? -3.583 21.795 1.991 1.00 42.78 89 S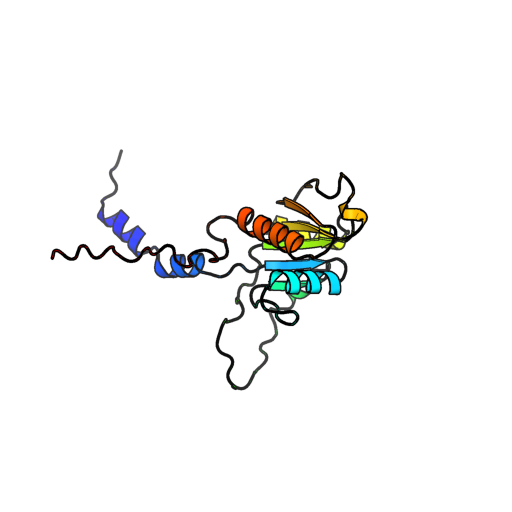ER A CA 1
ATOM 668 C C . SER A 1 89 ? -3.061 20.377 2.254 1.00 42.78 89 SER A C 1
ATOM 670 O O . SER A 1 89 ? -3.843 19.424 2.227 1.00 42.78 89 SER A O 1
ATOM 672 N N . ARG A 1 90 ? -1.752 20.235 2.513 1.00 45.56 90 ARG A N 1
ATOM 673 C CA . ARG A 1 90 ? -1.184 19.005 3.089 1.00 45.56 90 ARG A CA 1
ATOM 674 C C . ARG A 1 90 ? -2.052 18.586 4.284 1.00 45.56 90 ARG A C 1
ATOM 676 O O . ARG A 1 90 ? -2.376 19.458 5.098 1.00 45.56 90 ARG A O 1
ATOM 683 N N . PRO A 1 91 ? -2.438 17.307 4.416 1.00 48.38 91 PRO A N 1
ATOM 684 C CA . PRO A 1 91 ? -3.158 16.867 5.598 1.00 48.38 91 PRO A CA 1
ATOM 685 C C . PRO A 1 91 ? -2.266 17.133 6.814 1.00 48.38 91 PRO A C 1
ATOM 687 O O . PRO A 1 91 ? -1.177 16.587 6.930 1.00 48.38 91 PRO A O 1
ATOM 690 N N . SER A 1 92 ? -2.712 18.001 7.722 1.00 48.59 92 SER A N 1
ATOM 691 C CA . SER A 1 92 ? -2.016 18.319 8.980 1.00 48.59 92 SER A CA 1
ATOM 692 C C . SER A 1 92 ? -2.136 17.187 10.015 1.00 48.59 92 SER A C 1
ATOM 694 O O . SER A 1 92 ? -2.054 17.435 11.216 1.00 48.59 92 SER A O 1
ATOM 696 N N . ARG A 1 93 ? -2.414 15.956 9.564 1.00 57.78 93 ARG A N 1
ATOM 697 C CA . ARG A 1 93 ? -2.591 14.784 10.422 1.00 57.78 93 ARG A CA 1
ATOM 698 C C . ARG A 1 93 ? -1.214 14.238 10.779 1.00 57.78 93 ARG A C 1
ATOM 700 O O . ARG A 1 93 ? -0.370 14.045 9.912 1.00 57.78 93 ARG A O 1
ATOM 707 N N . SER A 1 94 ? -0.996 14.000 12.067 1.00 64.06 94 SER A N 1
ATOM 708 C CA . SER A 1 94 ? 0.258 13.458 12.596 1.00 64.06 94 SER A CA 1
ATOM 709 C C . SER A 1 94 ? 0.438 11.961 12.321 1.00 64.06 94 SER A C 1
ATOM 711 O O . SER A 1 94 ? 1.529 11.441 12.523 1.00 64.06 94 SER A O 1
ATOM 713 N N . SER A 1 95 ? -0.616 11.260 11.893 1.00 78.25 95 SER A N 1
ATOM 714 C CA . SER A 1 95 ? -0.624 9.812 11.674 1.00 78.25 95 SER A CA 1
ATOM 715 C C . SER A 1 95 ? -1.314 9.455 10.353 1.00 78.25 95 SER A C 1
ATOM 717 O O . SER A 1 95 ? -2.376 10.022 10.078 1.00 78.25 95 SER A O 1
ATOM 719 N N . PRO A 1 96 ? -0.766 8.508 9.570 1.00 85.69 96 PRO A N 1
ATOM 720 C CA . PRO A 1 96 ? -1.407 8.036 8.348 1.00 85.69 96 PRO A CA 1
ATOM 721 C C . PRO A 1 96 ? -2.654 7.197 8.657 1.00 85.69 96 PRO A C 1
ATOM 723 O O . PRO A 1 96 ? -2.713 6.507 9.675 1.00 85.69 96 PRO A O 1
ATOM 726 N N . ASP A 1 97 ? -3.634 7.219 7.752 1.00 83.75 97 ASP A N 1
ATOM 727 C CA . ASP A 1 97 ? -4.860 6.418 7.870 1.00 83.75 97 ASP A CA 1
ATOM 728 C C . ASP A 1 97 ? -4.622 4.957 7.439 1.00 83.75 97 ASP A C 1
ATOM 730 O O . ASP A 1 97 ? -5.320 4.042 7.876 1.00 83.75 97 ASP A O 1
ATOM 734 N N . CYS A 1 98 ? -3.631 4.722 6.573 1.00 88.62 98 CYS A N 1
ATOM 735 C CA . CYS A 1 98 ? -3.170 3.393 6.176 1.00 88.62 98 CYS A CA 1
ATOM 736 C C . CYS A 1 98 ? -1.725 3.433 5.659 1.00 88.62 98 CYS A C 1
ATOM 738 O O . CYS A 1 98 ? -1.202 4.493 5.308 1.00 88.62 98 CYS A O 1
ATOM 740 N N . ALA A 1 99 ? -1.084 2.267 5.596 1.00 92.06 99 ALA A N 1
ATOM 741 C CA . ALA A 1 99 ? 0.278 2.123 5.097 1.00 92.06 99 ALA A CA 1
ATOM 742 C C . ALA A 1 99 ? 0.386 1.085 3.974 1.00 92.06 99 ALA A C 1
ATOM 744 O O . ALA A 1 99 ? -0.257 0.037 4.013 1.00 92.06 99 ALA A O 1
ATOM 745 N N . LEU A 1 100 ? 1.255 1.363 3.008 1.00 94.56 100 LEU A N 1
ATOM 746 C CA . LEU A 1 100 ? 1.690 0.482 1.937 1.00 94.56 100 LEU A CA 1
ATOM 747 C C . LEU A 1 100 ? 3.168 0.158 2.148 1.00 94.56 100 LEU A C 1
ATOM 749 O O . LEU A 1 100 ? 4.022 1.032 2.023 1.00 94.56 100 LEU A O 1
ATOM 753 N N . LEU A 1 101 ? 3.469 -1.092 2.467 1.00 96.00 101 LEU A N 1
ATOM 754 C CA . LEU A 1 101 ? 4.833 -1.580 2.623 1.00 96.00 101 LEU A CA 1
ATOM 755 C C . LEU A 1 101 ? 5.231 -2.299 1.339 1.00 96.00 101 LEU A C 1
ATOM 757 O O . LEU A 1 101 ? 4.602 -3.286 0.956 1.00 96.00 101 LEU A O 1
ATOM 761 N N . VAL A 1 102 ? 6.252 -1.800 0.662 1.00 96.12 102 VAL A N 1
ATOM 762 C CA . VAL A 1 102 ? 6.752 -2.347 -0.597 1.00 96.12 102 VAL A CA 1
ATOM 763 C C . VAL A 1 102 ? 8.040 -3.104 -0.311 1.00 96.12 102 VAL A C 1
ATOM 765 O O . VAL A 1 102 ? 8.936 -2.586 0.348 1.00 96.12 102 VAL A O 1
ATOM 768 N N . SER A 1 103 ? 8.140 -4.336 -0.796 1.00 95.31 103 SER A N 1
ATOM 769 C CA . SER A 1 103 ? 9.373 -5.113 -0.700 1.00 95.31 103 SER A CA 1
ATOM 770 C C . SER A 1 103 ? 9.619 -5.898 -1.980 1.00 95.31 103 SER A C 1
ATOM 772 O O . SER A 1 103 ? 8.685 -6.342 -2.650 1.00 95.31 103 SER A O 1
ATOM 774 N N . ALA A 1 104 ? 10.890 -6.101 -2.312 1.00 93.62 104 ALA A N 1
ATOM 775 C CA . ALA A 1 104 ? 11.296 -6.993 -3.392 1.00 93.62 104 ALA A CA 1
ATOM 776 C C . ALA A 1 104 ? 11.294 -8.474 -2.967 1.00 93.62 104 ALA A C 1
ATOM 778 O O . ALA A 1 104 ? 11.461 -9.354 -3.809 1.00 93.62 104 ALA A O 1
ATOM 779 N N . GLN A 1 105 ? 11.134 -8.762 -1.668 1.00 94.12 105 GLN A N 1
ATOM 780 C CA . GLN A 1 105 ? 11.233 -10.106 -1.101 1.00 94.12 105 GLN A CA 1
ATOM 781 C C . GLN A 1 105 ? 9.882 -10.615 -0.562 1.00 94.12 105 GLN A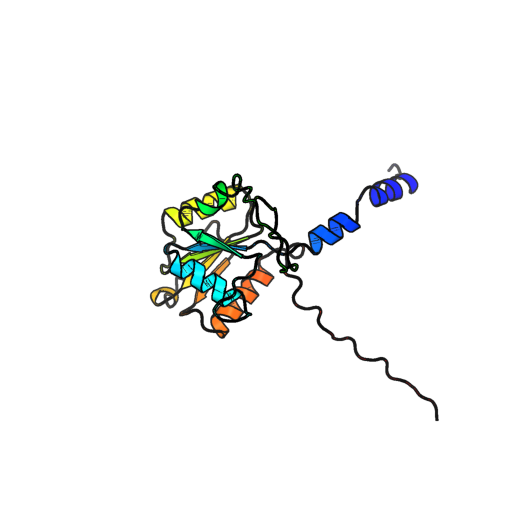 C 1
ATOM 783 O O . GLN A 1 105 ? 9.025 -9.825 -0.152 1.00 94.12 105 GLN A O 1
ATOM 788 N N . PRO A 1 106 ? 9.662 -11.947 -0.522 1.00 91.38 106 PRO A N 1
ATOM 789 C CA . PRO A 1 106 ? 8.458 -12.523 0.079 1.00 91.38 106 PRO A CA 1
ATOM 790 C C . PRO A 1 106 ? 8.391 -12.293 1.592 1.00 91.38 106 PRO A C 1
ATOM 792 O O . PRO A 1 106 ? 7.298 -12.236 2.157 1.00 91.38 106 PRO A O 1
ATOM 795 N N . ASP A 1 107 ? 9.546 -12.199 2.250 1.00 93.31 107 ASP A N 1
ATOM 796 C CA . ASP A 1 107 ? 9.702 -11.848 3.659 1.00 93.31 107 ASP A CA 1
ATOM 797 C C . ASP A 1 107 ? 10.007 -10.349 3.774 1.00 93.31 107 ASP A C 1
ATOM 799 O O . ASP A 1 107 ? 10.858 -9.840 3.050 1.00 93.31 107 ASP A O 1
ATOM 803 N N . LEU A 1 108 ? 9.328 -9.644 4.684 1.00 93.50 108 LEU A N 1
ATOM 804 C CA . LEU A 1 108 ? 9.677 -8.255 4.996 1.00 93.50 108 LEU A CA 1
ATOM 805 C C . LEU A 1 108 ? 11.041 -8.207 5.702 1.00 93.50 108 LEU A C 1
ATOM 807 O O . LEU A 1 108 ? 11.355 -9.090 6.506 1.00 93.50 108 LEU A O 1
ATOM 811 N N . SER A 1 109 ? 11.820 -7.157 5.444 1.00 94.50 109 SER A N 1
ATOM 812 C CA . SER A 1 109 ? 13.051 -6.884 6.189 1.00 94.50 109 SER A CA 1
ATOM 813 C C . SER A 1 109 ? 12.780 -6.626 7.676 1.00 94.50 109 SER A C 1
ATOM 815 O O . SER A 1 109 ? 11.644 -6.376 8.090 1.00 94.50 109 SER A O 1
ATOM 817 N N . SER A 1 110 ? 13.833 -6.647 8.501 1.00 93.75 110 SER A N 1
ATOM 818 C CA . SER A 1 110 ? 13.732 -6.296 9.926 1.00 93.75 110 SER A CA 1
ATOM 819 C C . SER A 1 110 ? 13.138 -4.908 10.150 1.00 93.75 110 SER A C 1
ATOM 821 O O . SER A 1 110 ? 12.390 -4.704 11.108 1.00 93.75 110 SER A O 1
ATOM 823 N N . ASP A 1 111 ? 13.445 -3.974 9.257 1.00 92.69 111 ASP A N 1
ATOM 824 C CA . ASP A 1 111 ? 13.094 -2.567 9.405 1.00 92.69 111 ASP A CA 1
ATOM 825 C C . ASP A 1 111 ? 11.622 -2.367 9.039 1.00 92.69 111 ASP A C 1
ATOM 827 O O . ASP A 1 111 ? 10.848 -1.855 9.849 1.00 92.69 111 ASP A O 1
ATOM 831 N N . LEU A 1 112 ? 11.179 -2.929 7.906 1.00 94.00 112 LEU A N 1
ATOM 832 C CA . LEU A 1 112 ? 9.762 -2.936 7.535 1.00 94.00 112 LEU A CA 1
ATOM 833 C C . LEU A 1 112 ? 8.895 -3.734 8.516 1.00 94.00 112 LEU A C 1
ATOM 835 O O . LEU A 1 112 ? 7.755 -3.347 8.770 1.00 94.00 112 LEU A O 1
ATOM 839 N N . LEU A 1 113 ? 9.412 -4.819 9.105 1.00 94.62 113 LEU A N 1
ATOM 840 C CA . LEU A 1 113 ? 8.720 -5.538 10.180 1.00 94.62 113 LEU A CA 1
ATOM 841 C C . LEU A 1 113 ? 8.580 -4.679 11.437 1.00 94.62 113 LEU A C 1
ATOM 843 O O . LEU A 1 113 ? 7.516 -4.676 12.055 1.00 94.62 113 LEU A O 1
ATOM 847 N N . SER A 1 114 ? 9.628 -3.947 11.813 1.00 92.88 114 SER A N 1
ATOM 848 C CA . SER A 1 114 ? 9.594 -3.042 12.965 1.00 92.88 114 SER A CA 1
ATOM 849 C C . SER A 1 114 ? 8.593 -1.908 12.734 1.00 92.88 114 SER A C 1
ATOM 851 O O . SER A 1 114 ? 7.763 -1.625 13.601 1.00 92.88 114 SER A O 1
ATOM 853 N N . LEU A 1 115 ? 8.590 -1.327 11.531 1.00 92.81 115 LEU A N 1
ATOM 854 C CA . LEU A 1 115 ? 7.614 -0.325 11.112 1.00 92.81 115 LEU A CA 1
ATOM 855 C C . LEU A 1 115 ? 6.188 -0.889 11.127 1.00 92.81 115 LEU A C 1
ATOM 857 O O . LEU A 1 115 ? 5.286 -0.279 11.695 1.00 92.81 115 LEU A O 1
ATOM 861 N N . GLN A 1 116 ? 5.973 -2.085 10.577 1.00 94.00 116 GLN A N 1
ATOM 862 C CA . GLN A 1 116 ? 4.677 -2.760 10.608 1.00 94.00 116 GLN A CA 1
ATOM 863 C C . GLN A 1 116 ? 4.189 -2.996 12.042 1.00 94.00 116 GLN A C 1
ATOM 865 O O . GLN A 1 116 ? 3.013 -2.791 12.339 1.00 94.00 116 GLN A O 1
ATOM 870 N N . GLN A 1 117 ? 5.070 -3.428 12.946 1.00 93.06 117 GLN A N 1
ATOM 871 C CA . GLN A 1 117 ? 4.731 -3.605 14.357 1.00 93.06 117 GLN A CA 1
ATOM 872 C C . GLN A 1 117 ? 4.329 -2.277 15.007 1.00 93.06 117 GLN A C 1
ATOM 874 O O . GLN A 1 117 ? 3.340 -2.245 15.741 1.00 93.06 117 GLN A O 1
ATOM 879 N N . ALA A 1 118 ? 5.031 -1.184 14.698 1.00 90.12 118 ALA A N 1
ATOM 880 C CA . ALA A 1 118 ? 4.689 0.152 15.179 1.00 90.12 118 ALA A CA 1
ATOM 881 C C . ALA A 1 118 ? 3.332 0.644 14.637 1.00 90.12 118 ALA A C 1
ATOM 883 O O . ALA A 1 118 ? 2.532 1.188 15.399 1.00 90.12 118 ALA A O 1
ATOM 884 N N . LEU A 1 119 ? 3.039 0.403 13.354 1.00 90.31 119 LEU A N 1
ATOM 885 C CA . LEU A 1 119 ? 1.747 0.717 12.728 1.00 90.31 119 LEU A CA 1
ATOM 886 C C . LEU A 1 119 ? 0.610 -0.090 13.366 1.00 90.31 119 LEU A C 1
ATOM 888 O O . LEU A 1 119 ? -0.411 0.470 13.761 1.00 90.31 119 LEU A O 1
ATOM 892 N N . ASN A 1 120 ? 0.821 -1.391 13.566 1.00 89.44 120 ASN A N 1
ATOM 893 C CA . ASN A 1 120 ? -0.145 -2.274 14.216 1.00 89.44 120 ASN A CA 1
ATOM 894 C C . ASN A 1 120 ? -0.412 -1.880 15.672 1.00 89.44 120 ASN A C 1
ATOM 896 O O . ASN A 1 120 ? -1.558 -1.930 16.116 1.00 89.44 120 ASN A O 1
ATOM 900 N N . ALA A 1 121 ? 0.613 -1.447 16.413 1.00 87.56 121 ALA A N 1
ATOM 901 C CA . ALA A 1 121 ? 0.446 -0.931 17.772 1.00 87.56 121 ALA A CA 1
ATOM 902 C C . ALA A 1 121 ? -0.441 0.327 17.815 1.00 87.56 121 ALA A C 1
ATOM 904 O O . ALA A 1 121 ? -1.134 0.557 18.804 1.00 87.56 121 ALA A O 1
ATOM 905 N N . GLN A 1 122 ? -0.465 1.104 16.729 1.00 85.75 122 GLN A N 1
ATOM 906 C CA . GLN A 1 122 ? -1.320 2.281 16.551 1.00 85.75 122 GLN A CA 1
ATOM 907 C C . GLN A 1 122 ? -2.651 1.960 15.853 1.00 85.75 122 GLN A C 1
ATOM 909 O O . GLN A 1 122 ? -3.421 2.866 15.553 1.00 85.75 122 GLN A O 1
ATOM 914 N N . SER A 1 123 ? -2.952 0.678 15.613 1.00 86.81 123 SER A N 1
ATOM 915 C CA . SER A 1 123 ? -4.129 0.225 14.854 1.00 86.81 123 SER A CA 1
ATOM 916 C C . SER A 1 123 ? -4.206 0.779 13.424 1.00 86.81 123 SER A C 1
ATOM 918 O O . SER A 1 123 ? -5.291 0.857 12.850 1.00 86.81 123 SER A O 1
ATOM 920 N N . ILE A 1 124 ? -3.064 1.140 12.834 1.00 87.69 124 ILE A N 1
ATOM 921 C CA . ILE A 1 124 ? -2.982 1.608 11.451 1.00 87.69 124 ILE A CA 1
ATOM 922 C C . ILE A 1 124 ? -2.879 0.381 10.534 1.00 87.69 124 ILE A C 1
ATOM 924 O O . ILE A 1 124 ? -1.932 -0.402 10.665 1.00 87.69 124 ILE A O 1
ATOM 928 N N . PRO A 1 125 ? -3.827 0.179 9.603 1.00 89.81 125 PRO A N 1
ATOM 929 C CA . PRO A 1 125 ? -3.807 -0.967 8.707 1.00 89.81 125 PRO A CA 1
ATOM 930 C C . PRO A 1 125 ? -2.637 -0.887 7.723 1.00 89.81 125 PRO A C 1
ATOM 932 O O . PRO A 1 125 ? -2.400 0.153 7.105 1.00 89.81 125 PRO A O 1
ATOM 935 N N . SER A 1 126 ? -1.942 -2.012 7.535 1.00 91.81 126 SER A N 1
ATOM 936 C CA . SER A 1 126 ? -0.837 -2.135 6.580 1.00 91.81 126 SER A CA 1
ATOM 937 C C . SER A 1 126 ? -1.164 -3.110 5.445 1.00 91.81 126 SER A C 1
ATOM 939 O O . SER A 1 126 ? -1.666 -4.216 5.667 1.00 91.81 126 SER A O 1
ATOM 941 N N . LEU A 1 127 ? -0.877 -2.686 4.217 1.00 94.50 127 LEU A N 1
ATOM 942 C CA . LEU A 1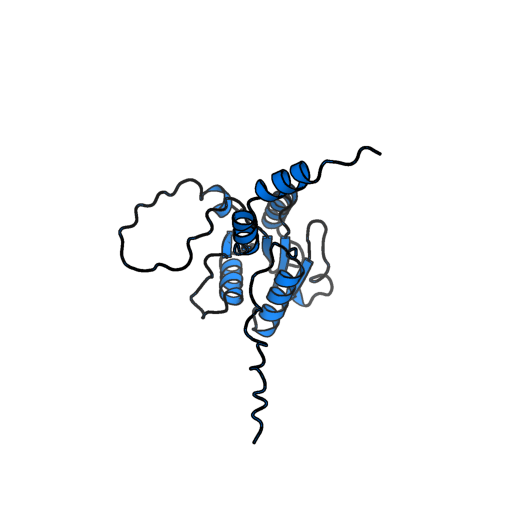 127 ? -0.928 -3.481 2.997 1.00 94.50 127 LEU A CA 1
ATOM 943 C C . LEU A 1 127 ? 0.498 -3.768 2.545 1.00 94.50 127 LEU A C 1
ATOM 945 O O . LEU A 1 127 ? 1.309 -2.850 2.492 1.00 94.50 127 LEU A O 1
ATOM 949 N N . VAL A 1 128 ? 0.801 -5.012 2.186 1.00 96.25 128 VAL A N 1
ATOM 950 C CA . VAL A 1 128 ? 2.134 -5.379 1.689 1.00 96.25 128 VAL A CA 1
ATOM 951 C C . VAL A 1 128 ? 2.096 -5.640 0.191 1.00 96.25 128 VAL A C 1
ATOM 953 O O . VAL A 1 128 ? 1.266 -6.415 -0.289 1.00 96.25 128 VAL A O 1
ATOM 956 N N . VAL A 1 129 ? 3.013 -5.026 -0.552 1.00 96.12 129 VAL A N 1
ATOM 957 C CA . VAL A 1 129 ? 3.226 -5.283 -1.976 1.00 96.12 129 VAL A CA 1
ATOM 958 C C . VAL A 1 129 ? 4.588 -5.928 -2.168 1.00 96.12 129 VAL A C 1
ATOM 960 O O . VAL A 1 129 ? 5.610 -5.326 -1.856 1.00 96.12 129 VAL A O 1
ATOM 963 N N . VAL A 1 130 ? 4.592 -7.147 -2.706 1.00 96.31 130 VAL A N 1
ATOM 964 C CA . VAL A 1 130 ? 5.819 -7.819 -3.145 1.00 96.31 130 VAL A CA 1
ATOM 965 C C . VAL A 1 130 ? 5.999 -7.545 -4.633 1.00 96.31 130 VAL A C 1
ATOM 967 O O . VAL A 1 130 ? 5.134 -7.924 -5.428 1.00 96.31 130 VAL A O 1
ATOM 970 N N . VAL A 1 131 ? 7.088 -6.878 -5.004 1.00 94.69 131 VAL A N 1
ATOM 971 C CA . VAL A 1 131 ? 7.371 -6.448 -6.382 1.00 94.69 131 VAL A CA 1
ATOM 972 C C . VAL A 1 131 ? 8.534 -7.251 -6.968 1.00 94.69 131 VAL A C 1
ATOM 974 O O . VAL A 1 131 ? 9.468 -7.616 -6.262 1.00 94.69 131 VAL A O 1
ATOM 977 N N . GLY A 1 132 ? 8.505 -7.522 -8.274 1.00 92.25 132 GLY A N 1
ATOM 978 C CA . GLY A 1 132 ? 9.662 -8.044 -9.006 1.00 92.25 132 GLY A CA 1
ATOM 979 C C . GLY A 1 132 ? 9.665 -9.562 -9.199 1.00 92.25 132 GLY A C 1
ATOM 980 O O . GLY A 1 132 ? 8.618 -10.207 -9.295 1.00 92.25 132 GLY A O 1
ATOM 981 N N . SER A 1 133 ? 10.855 -10.158 -9.331 1.00 87.56 133 SER A N 1
ATOM 982 C CA . SER A 1 133 ? 11.008 -11.580 -9.685 1.00 87.56 133 SER A CA 1
ATOM 983 C C . SER A 1 133 ? 10.429 -12.519 -8.630 1.00 87.56 133 SER A C 1
ATOM 985 O O . SER A 1 133 ? 9.789 -13.515 -8.977 1.00 87.56 133 SER A O 1
ATOM 987 N N . GLU A 1 134 ? 10.596 -12.169 -7.356 1.00 89.44 134 GLU A N 1
ATOM 988 C CA . GLU A 1 134 ? 10.105 -12.959 -6.230 1.00 89.44 134 GLU A CA 1
ATOM 989 C C . GLU A 1 134 ? 8.576 -12.953 -6.147 1.00 89.44 134 GLU A C 1
ATOM 991 O O . GLU A 1 134 ? 7.988 -13.904 -5.636 1.00 89.44 134 GLU A O 1
ATOM 996 N N . ALA A 1 135 ? 7.891 -11.968 -6.739 1.00 87.25 135 ALA A N 1
ATOM 997 C CA . ALA A 1 135 ? 6.430 -11.917 -6.781 1.00 87.25 135 ALA A CA 1
ATOM 998 C C . ALA A 1 135 ? 5.793 -13.123 -7.504 1.00 87.25 135 ALA A C 1
ATOM 1000 O O . ALA A 1 135 ? 4.609 -13.401 -7.319 1.00 87.25 135 ALA A O 1
ATOM 1001 N N . LYS A 1 136 ? 6.561 -13.857 -8.323 1.00 87.81 136 LYS A N 1
ATOM 1002 C CA . LYS A 1 136 ? 6.098 -15.070 -9.020 1.00 87.81 136 LYS A CA 1
ATOM 1003 C C . LYS A 1 136 ? 6.081 -16.314 -8.132 1.00 87.81 136 LYS A C 1
ATOM 1005 O O . LYS A 1 136 ? 5.545 -17.341 -8.550 1.00 87.81 136 LYS A O 1
ATOM 1010 N N . ARG A 1 137 ? 6.690 -16.259 -6.946 1.00 89.56 137 ARG A N 1
ATOM 1011 C CA . ARG A 1 137 ? 6.712 -17.393 -6.022 1.00 89.56 137 ARG A CA 1
ATOM 1012 C C . ARG A 1 137 ? 5.325 -17.585 -5.394 1.00 89.56 137 ARG A C 1
ATOM 1014 O O . ARG A 1 137 ? 4.608 -16.609 -5.174 1.00 89.56 137 ARG A O 1
ATOM 1021 N N . PRO A 1 138 ? 4.913 -18.836 -5.130 1.00 86.56 138 PRO A N 1
ATOM 1022 C CA . PRO A 1 138 ? 3.561 -19.133 -4.653 1.00 86.56 138 PRO A CA 1
ATOM 1023 C C . PRO A 1 138 ? 3.274 -18.572 -3.252 1.00 86.56 138 PRO A C 1
ATOM 1025 O O . PRO A 1 138 ? 2.117 -18.369 -2.894 1.00 86.56 138 PRO A O 1
ATOM 1028 N N . ASP A 1 139 ? 4.314 -18.311 -2.466 1.00 91.00 139 ASP A N 1
ATOM 1029 C CA . ASP A 1 139 ? 4.259 -17.767 -1.112 1.00 91.00 139 ASP A CA 1
ATOM 1030 C C . ASP A 1 139 ? 4.198 -16.233 -1.056 1.00 91.00 139 ASP A C 1
ATOM 1032 O O . ASP A 1 139 ? 3.728 -15.674 -0.066 1.00 91.00 139 ASP A O 1
ATOM 1036 N N . SER A 1 140 ? 4.569 -15.535 -2.130 1.00 90.12 140 SER A N 1
ATOM 1037 C CA . SER A 1 140 ? 4.643 -14.066 -2.165 1.00 90.12 140 SER A CA 1
ATOM 1038 C C . SER A 1 140 ? 3.301 -13.349 -2.005 1.00 90.12 140 SER A C 1
ATOM 1040 O O . SER A 1 140 ? 3.270 -12.174 -1.643 1.00 90.12 140 SER A O 1
ATOM 1042 N N . ALA A 1 141 ? 2.183 -14.034 -2.258 1.00 90.50 141 ALA A N 1
ATOM 1043 C CA . ALA A 1 141 ? 0.832 -13.498 -2.073 1.00 90.50 141 ALA A CA 1
ATOM 1044 C C . ALA A 1 141 ? 0.159 -13.968 -0.768 1.00 90.50 141 ALA A C 1
ATOM 1046 O O . ALA A 1 141 ? -0.997 -13.623 -0.521 1.00 90.50 141 ALA A O 1
ATOM 1047 N N . ILE A 1 142 ? 0.847 -14.758 0.064 1.00 93.00 142 ILE A N 1
ATOM 1048 C CA . ILE A 1 142 ? 0.291 -15.256 1.325 1.00 93.00 142 ILE A CA 1
ATOM 1049 C C . ILE A 1 142 ? 0.309 -14.129 2.358 1.00 93.00 142 ILE A C 1
ATOM 1051 O O . ILE A 1 142 ? 1.369 -13.633 2.734 1.00 93.00 142 ILE A O 1
ATOM 1055 N N . VAL A 1 143 ? -0.875 -13.739 2.834 1.00 94.31 143 VAL A N 1
ATOM 1056 C CA . VAL A 1 143 ? -1.034 -12.742 3.904 1.00 94.31 143 VAL A CA 1
ATOM 1057 C C . VAL A 1 143 ? -0.407 -13.264 5.194 1.00 94.31 143 VAL A C 1
ATOM 1059 O O . VAL A 1 143 ? -0.681 -14.392 5.612 1.00 94.31 143 VAL A O 1
ATOM 1062 N N . ARG A 1 144 ? 0.423 -12.440 5.838 1.00 92.88 144 ARG A N 1
ATOM 1063 C CA . ARG A 1 144 ? 1.097 -12.785 7.094 1.00 92.88 144 ARG A CA 1
ATOM 1064 C C . ARG A 1 144 ? 0.472 -12.086 8.292 1.00 92.88 144 ARG A C 1
ATOM 1066 O O . ARG A 1 144 ? -0.394 -11.222 8.186 1.00 92.88 144 ARG A O 1
ATOM 1073 N N . ARG A 1 145 ? 0.912 -12.492 9.482 1.00 90.12 145 ARG A N 1
ATOM 1074 C CA . ARG A 1 145 ? 0.444 -11.918 10.743 1.00 90.12 145 ARG A CA 1
ATOM 1075 C C . ARG A 1 145 ? 0.762 -10.422 10.795 1.00 90.12 145 ARG A C 1
ATOM 1077 O O . ARG A 1 145 ? 1.917 -10.046 10.661 1.00 90.12 145 ARG A O 1
ATOM 1084 N N . GLY A 1 146 ? -0.253 -9.610 11.086 1.00 87.62 146 GLY A N 1
ATOM 1085 C CA . GLY A 1 146 ? -0.109 -8.155 11.177 1.00 87.62 146 GLY A CA 1
ATOM 1086 C C . GLY A 1 146 ? -0.256 -7.429 9.839 1.00 87.62 146 GLY A C 1
ATOM 1087 O O . GLY A 1 146 ? -0.196 -6.205 9.821 1.00 87.62 146 GLY A O 1
ATOM 1088 N N . GLU A 1 147 ? -0.477 -8.160 8.746 1.00 91.81 147 GLU A N 1
ATOM 1089 C CA . GLU A 1 147 ? -0.840 -7.605 7.445 1.00 91.81 147 GLU A CA 1
ATOM 1090 C C . GLU A 1 147 ? -2.351 -7.651 7.290 1.00 91.81 147 GLU A C 1
ATOM 1092 O O . GLU A 1 147 ? -2.991 -8.650 7.626 1.00 91.81 147 GLU A O 1
ATOM 1097 N N . LEU A 1 148 ? -2.925 -6.585 6.740 1.00 91.25 148 LEU A N 1
ATOM 1098 C CA . LEU A 1 148 ? -4.334 -6.594 6.377 1.00 91.25 148 LEU A CA 1
ATOM 1099 C C . LEU A 1 148 ? -4.547 -7.356 5.065 1.00 91.25 148 LEU A C 1
ATOM 1101 O O . LEU A 1 148 ? -5.494 -8.127 4.927 1.00 91.25 148 LEU A O 1
ATOM 1105 N N . VAL A 1 149 ? -3.654 -7.140 4.099 1.00 93.56 149 VAL A N 1
ATOM 1106 C CA . VAL A 1 149 ? -3.668 -7.816 2.802 1.00 93.56 149 VAL A CA 1
ATOM 1107 C C . VAL A 1 149 ? -2.282 -7.768 2.167 1.00 93.56 149 VAL A C 1
ATOM 1109 O O . VAL A 1 149 ? -1.472 -6.886 2.462 1.00 93.56 149 VAL A O 1
ATOM 1112 N N . ARG A 1 150 ? -2.021 -8.725 1.276 1.00 95.44 150 ARG A N 1
ATOM 1113 C CA . ARG A 1 150 ? -0.769 -8.851 0.538 1.00 95.44 150 ARG A CA 1
ATOM 1114 C C . ARG A 1 150 ? -1.040 -8.999 -0.950 1.00 95.44 150 ARG A C 1
ATOM 1116 O O . ARG A 1 150 ? -1.920 -9.760 -1.353 1.00 95.44 150 ARG A O 1
ATOM 1123 N N . VAL A 1 151 ? -0.279 -8.285 -1.771 1.00 94.81 151 VAL A N 1
ATOM 1124 C CA . VAL A 1 151 ? -0.387 -8.326 -3.230 1.00 94.81 151 VAL A CA 1
ATOM 1125 C C . VAL A 1 151 ? 0.994 -8.561 -3.824 1.00 94.81 151 VAL A C 1
ATOM 1127 O O . VAL A 1 151 ? 1.908 -7.777 -3.615 1.00 94.81 151 VAL A O 1
ATOM 1130 N N . ALA A 1 152 ? 1.143 -9.628 -4.601 1.00 95.81 152 ALA A N 1
ATOM 1131 C CA . ALA A 1 152 ? 2.341 -9.857 -5.399 1.00 95.81 152 ALA A CA 1
ATOM 1132 C C . ALA A 1 152 ? 2.123 -9.322 -6.823 1.00 95.81 152 ALA A C 1
ATOM 1134 O O . ALA A 1 152 ? 1.126 -9.686 -7.468 1.00 95.81 152 ALA A O 1
ATOM 1135 N N . ILE A 1 153 ? 3.028 -8.464 -7.300 1.00 94.69 153 ILE A N 1
ATOM 1136 C CA . ILE A 1 153 ? 3.023 -7.893 -8.653 1.00 94.69 153 ILE A CA 1
ATOM 1137 C C . ILE A 1 153 ? 4.403 -8.041 -9.317 1.00 94.69 153 ILE A C 1
ATOM 1139 O O . ILE A 1 153 ? 5.422 -7.856 -8.660 1.00 94.69 153 ILE A O 1
ATOM 1143 N N . PRO A 1 154 ? 4.479 -8.377 -10.616 1.00 92.94 154 PRO A N 1
ATOM 1144 C CA . PRO A 1 154 ? 5.766 -8.522 -11.299 1.00 92.94 154 PRO A CA 1
ATOM 1145 C C . PRO A 1 154 ? 6.471 -7.176 -11.516 1.00 92.94 154 PRO A C 1
ATOM 1147 O O . PRO A 1 154 ? 7.696 -7.127 -11.534 1.00 92.94 154 PRO A O 1
ATOM 1150 N N . ASP A 1 155 ? 5.696 -6.107 -11.689 1.00 92.75 155 ASP A N 1
ATOM 1151 C CA . ASP A 1 155 ? 6.135 -4.740 -11.949 1.00 92.75 155 ASP A CA 1
ATOM 1152 C C . ASP A 1 155 ? 5.012 -3.744 -11.599 1.00 92.75 155 ASP A C 1
ATOM 1154 O O . ASP A 1 155 ? 3.895 -4.138 -11.253 1.00 92.75 155 ASP A O 1
ATOM 1158 N N . TRP A 1 156 ? 5.295 -2.446 -11.731 1.00 90.94 156 TRP A N 1
ATOM 1159 C CA . TRP A 1 156 ? 4.317 -1.360 -11.594 1.00 90.94 156 TRP A CA 1
ATOM 1160 C C . TRP A 1 156 ? 3.580 -1.051 -12.910 1.00 90.94 156 TRP A C 1
ATOM 1162 O O . TRP A 1 156 ? 3.280 0.104 -13.214 1.00 90.94 156 TRP A O 1
ATOM 1172 N N . SER A 1 157 ? 3.279 -2.070 -13.724 1.00 89.88 157 SER A N 1
ATOM 1173 C CA . SER A 1 157 ? 2.440 -1.893 -14.917 1.00 89.88 157 SER A CA 1
ATOM 1174 C C . SER A 1 157 ? 1.044 -1.376 -14.554 1.00 89.88 157 SER A C 1
ATOM 1176 O O . SER A 1 157 ? 0.533 -1.619 -13.461 1.00 89.88 157 SER A O 1
ATOM 1178 N N . GLY A 1 158 ? 0.366 -0.704 -15.490 1.00 83.38 158 GLY A N 1
ATOM 1179 C CA . GLY A 1 158 ? -0.957 -0.117 -15.231 1.00 83.38 158 GLY A CA 1
ATOM 1180 C C . GLY A 1 158 ? -1.996 -1.120 -14.702 1.00 83.38 158 GLY A C 1
ATOM 1181 O O . GLY A 1 158 ? -2.793 -0.780 -13.830 1.00 83.38 158 GLY A O 1
ATOM 1182 N N . GLN A 1 159 ? -1.955 -2.379 -15.156 1.00 87.94 159 GLN A N 1
ATOM 1183 C CA . GLN A 1 159 ? -2.830 -3.439 -14.640 1.00 87.94 159 GLN A CA 1
ATOM 1184 C C . GLN A 1 159 ? -2.478 -3.830 -13.194 1.00 87.94 159 GLN A C 1
ATOM 1186 O O . GLN A 1 159 ? -3.376 -4.036 -12.374 1.00 87.94 159 GLN A O 1
ATOM 1191 N N . ALA A 1 160 ? -1.187 -3.922 -12.867 1.00 89.25 160 ALA A N 1
ATOM 1192 C CA . ALA A 1 160 ? -0.719 -4.204 -11.515 1.00 89.25 160 ALA A CA 1
ATOM 1193 C C . ALA A 1 160 ? -1.066 -3.062 -10.549 1.00 89.25 160 ALA A C 1
ATOM 1195 O O . ALA A 1 160 ? -1.614 -3.311 -9.475 1.00 89.25 160 ALA A O 1
ATOM 1196 N N . VAL A 1 161 ? -0.851 -1.815 -10.972 1.00 87.94 161 VAL A N 1
ATOM 1197 C CA . VAL A 1 161 ? -1.246 -0.604 -10.240 1.00 87.94 161 VAL A CA 1
ATOM 1198 C C . VAL A 1 161 ? -2.747 -0.597 -9.976 1.00 87.94 161 VAL A C 1
ATOM 1200 O O . VAL A 1 161 ? -3.160 -0.414 -8.834 1.00 87.94 161 VAL A O 1
ATOM 1203 N N . ALA A 1 162 ? -3.575 -0.866 -10.991 1.00 83.00 162 ALA A N 1
ATOM 1204 C CA . ALA A 1 162 ? -5.027 -0.929 -10.829 1.00 83.00 162 ALA A CA 1
ATOM 1205 C C . ALA A 1 162 ? -5.446 -1.993 -9.800 1.00 83.00 162 ALA A C 1
ATOM 1207 O O . ALA A 1 162 ? -6.343 -1.760 -8.987 1.00 83.00 162 ALA A O 1
ATOM 1208 N N . ARG A 1 163 ? -4.764 -3.145 -9.775 1.00 87.00 163 ARG A N 1
ATOM 1209 C CA . ARG A 1 163 ? -4.987 -4.188 -8.766 1.00 87.00 163 ARG A CA 1
ATOM 1210 C C . ARG A 1 163 ? -4.616 -3.704 -7.363 1.00 87.00 163 ARG A C 1
ATOM 1212 O O . ARG A 1 163 ? -5.431 -3.865 -6.455 1.00 87.00 163 ARG A O 1
ATOM 1219 N N . VAL A 1 164 ? -3.450 -3.083 -7.176 1.00 89.56 164 VAL A N 1
ATOM 1220 C CA . VAL A 1 164 ? -3.035 -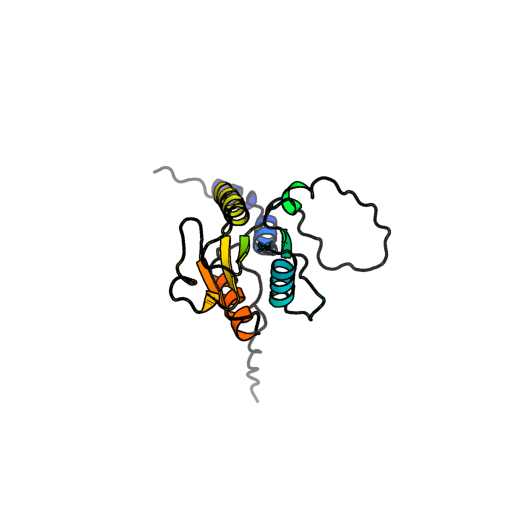2.520 -5.875 1.00 89.56 164 VAL A CA 1
ATOM 1221 C C . VAL A 1 164 ? -4.016 -1.440 -5.415 1.00 89.56 164 VAL A C 1
ATOM 1223 O O . VAL A 1 164 ? -4.527 -1.521 -4.301 1.00 89.56 164 VAL A O 1
ATOM 1226 N N . ALA A 1 165 ? -4.369 -0.495 -6.288 1.00 85.12 165 ALA A N 1
ATOM 1227 C CA . ALA A 1 165 ? -5.317 0.576 -5.994 1.00 85.12 165 ALA A CA 1
ATOM 1228 C C . ALA A 1 165 ? -6.708 0.036 -5.622 1.00 85.12 165 ALA A C 1
ATOM 1230 O O . ALA A 1 165 ? -7.285 0.443 -4.615 1.00 85.12 165 ALA A O 1
ATOM 1231 N N . SER A 1 166 ? -7.233 -0.934 -6.379 1.00 82.38 166 SER A N 1
ATOM 1232 C CA . SER A 1 166 ? -8.514 -1.575 -6.053 1.00 82.38 166 SER A CA 1
ATOM 1233 C C . SER A 1 166 ? -8.470 -2.290 -4.701 1.00 82.38 166 SER A C 1
ATOM 1235 O O . SER A 1 166 ? -9.431 -2.219 -3.936 1.00 82.38 166 SER A O 1
ATOM 1237 N N . THR A 1 167 ? -7.335 -2.914 -4.375 1.00 87.00 167 THR A N 1
ATOM 1238 C CA . THR A 1 167 ? -7.134 -3.586 -3.093 1.00 87.00 167 THR A CA 1
ATOM 1239 C C . THR A 1 167 ? -7.135 -2.564 -1.963 1.00 87.00 167 THR A C 1
ATOM 1241 O O . THR A 1 167 ? -7.893 -2.749 -1.015 1.00 87.00 167 THR A O 1
ATOM 1244 N N . LEU A 1 168 ? -6.387 -1.460 -2.093 1.00 83.19 168 LEU A N 1
ATOM 1245 C CA . LEU A 1 168 ? -6.379 -0.345 -1.134 1.00 83.19 168 LEU A CA 1
ATOM 1246 C C . LEU A 1 168 ? -7.795 0.189 -0.880 1.00 83.19 168 LEU A C 1
ATOM 1248 O O . LEU A 1 168 ? -8.227 0.263 0.266 1.00 83.19 168 LEU A O 1
ATOM 1252 N N . ILE A 1 169 ? -8.567 0.467 -1.935 1.00 78.00 169 ILE A N 1
ATOM 1253 C CA . ILE A 1 169 ? -9.953 0.954 -1.812 1.00 78.00 169 ILE A CA 1
ATOM 1254 C C . ILE A 1 169 ? -10.840 -0.045 -1.052 1.00 78.00 169 ILE A C 1
ATOM 1256 O O . ILE A 1 169 ? -11.722 0.352 -0.290 1.00 78.00 169 ILE A O 1
ATOM 1260 N N . GLN A 1 170 ? -10.633 -1.348 -1.253 1.00 76.62 170 GLN A N 1
ATOM 1261 C CA . GLN A 1 170 ? -11.421 -2.386 -0.589 1.00 76.62 170 GLN A CA 1
ATOM 1262 C C . GLN A 1 170 ? -11.014 -2.604 0.871 1.00 76.62 170 GLN A C 1
ATOM 1264 O O . GLN A 1 170 ? -11.893 -2.850 1.701 1.00 76.62 170 GLN A O 1
ATOM 1269 N N . THR A 1 171 ? -9.715 -2.515 1.177 1.00 73.19 171 THR A N 1
ATOM 1270 C CA . THR A 1 171 ? -9.179 -2.787 2.519 1.00 73.19 171 THR A CA 1
ATOM 1271 C C . THR A 1 171 ? -9.332 -1.619 3.473 1.00 73.19 171 THR A C 1
ATOM 1273 O O . THR A 1 171 ? -9.543 -1.840 4.664 1.00 73.19 171 THR A O 1
ATOM 1276 N N . VAL A 1 172 ? -9.275 -0.386 2.974 1.00 66.62 172 VAL A N 1
ATOM 1277 C CA . VAL A 1 172 ? -9.518 0.778 3.818 1.00 66.62 172 VAL A CA 1
ATOM 1278 C C . VAL A 1 172 ? -11.021 0.823 4.183 1.00 66.62 172 VAL A C 1
ATOM 1280 O O . VAL A 1 172 ? -11.878 0.715 3.290 1.00 66.62 172 VAL A O 1
ATOM 1283 N N . PRO A 1 173 ? -11.381 0.906 5.485 1.00 54.72 173 PRO A N 1
ATOM 1284 C CA . PRO A 1 173 ? -12.770 0.908 5.944 1.00 54.72 173 PRO A CA 1
ATOM 1285 C C . PRO A 1 173 ? -13.618 1.955 5.220 1.00 54.72 173 PRO A C 1
ATOM 1287 O O . PRO A 1 173 ? -13.132 3.032 4.904 1.00 54.72 173 PRO A O 1
ATOM 1290 N N . ALA A 1 174 ? -14.907 1.671 5.003 1.00 52.00 174 ALA A N 1
ATOM 1291 C CA . ALA A 1 174 ? -15.834 2.550 4.279 1.00 52.00 174 ALA A CA 1
ATOM 1292 C C . ALA A 1 174 ? -15.812 4.053 4.660 1.00 52.00 174 ALA A C 1
ATOM 1294 O O . ALA A 1 174 ? -15.910 4.853 3.731 1.00 52.00 174 ALA A O 1
ATOM 1295 N N . PRO A 1 175 ? -15.666 4.469 5.939 1.00 52.19 175 PRO A N 1
ATOM 1296 C CA . PRO A 1 175 ? -15.563 5.894 6.280 1.00 52.19 175 PRO A CA 1
ATOM 1297 C C . PRO A 1 175 ? -14.227 6.549 5.892 1.00 52.19 175 PRO A C 1
ATOM 1299 O O . PRO A 1 175 ? -14.115 7.761 5.966 1.00 52.19 175 PRO A O 1
ATOM 1302 N N . LEU A 1 176 ? -13.231 5.760 5.486 1.00 50.38 176 LEU A N 1
ATOM 1303 C CA . LEU A 1 176 ? -11.886 6.182 5.096 1.00 50.38 176 LEU A CA 1
ATOM 1304 C C . LEU A 1 176 ? -11.602 5.853 3.621 1.00 50.38 176 LEU A C 1
ATOM 1306 O O . LEU A 1 176 ? -10.453 5.746 3.229 1.00 50.38 176 LEU A O 1
ATOM 1310 N N . ARG A 1 177 ? -12.605 5.597 2.775 1.00 52.47 177 ARG A N 1
ATOM 1311 C CA . ARG A 1 177 ? -12.357 5.326 1.347 1.00 52.47 177 ARG A CA 1
ATOM 1312 C C . ARG A 1 177 ? -12.205 6.639 0.592 1.00 52.47 177 ARG A C 1
ATOM 1314 O O . ARG A 1 177 ? -13.019 7.539 0.766 1.00 52.47 177 ARG A O 1
ATOM 1321 N N . LEU A 1 178 ? -11.207 6.722 -0.293 1.00 43.66 178 LEU A N 1
ATOM 1322 C CA . LEU A 1 178 ? -11.044 7.858 -1.202 1.00 43.66 178 LEU A CA 1
ATOM 1323 C C . LEU A 1 178 ? -12.377 8.143 -1.919 1.00 43.66 178 LEU A C 1
ATOM 1325 O O . LEU A 1 178 ? -12.977 7.208 -2.463 1.00 43.66 178 LEU A O 1
ATOM 1329 N N . PRO A 1 179 ? -12.837 9.405 -1.977 1.00 45.75 179 PRO A N 1
ATOM 1330 C CA . PRO A 1 179 ? -14.038 9.781 -2.709 1.00 45.75 179 PRO A CA 1
ATOM 1331 C C . PRO A 1 179 ? -13.751 9.778 -4.218 1.00 45.75 179 PRO A C 1
ATOM 1333 O O . PRO A 1 179 ? -13.780 10.805 -4.885 1.00 45.75 179 PRO A O 1
ATOM 1336 N N . GLN A 1 180 ? -13.450 8.615 -4.789 1.00 44.00 180 GLN A N 1
ATOM 1337 C CA . GLN A 1 180 ? -13.305 8.434 -6.229 1.00 44.00 180 GLN A CA 1
ATOM 1338 C C . GLN A 1 180 ? -14.242 7.324 -6.700 1.00 44.00 180 GLN A C 1
ATOM 1340 O O . GLN A 1 180 ? -13.852 6.172 -6.824 1.00 44.00 180 GLN A O 1
ATOM 1345 N N . CYS A 1 181 ? -15.514 7.705 -6.874 1.00 37.69 181 CYS A N 1
ATOM 1346 C CA . CYS A 1 181 ? -16.481 7.214 -7.873 1.00 37.69 181 CYS A CA 1
ATOM 1347 C C . CYS A 1 181 ? -17.880 7.786 -7.554 1.00 37.69 181 CYS A C 1
ATOM 1349 O O . CYS A 1 181 ? -18.821 7.068 -7.228 1.00 37.69 181 CYS A O 1
ATOM 1351 N N . ARG A 1 182 ? -18.035 9.111 -7.643 1.00 39.38 182 ARG A N 1
ATOM 1352 C CA . ARG A 1 182 ? -19.350 9.770 -7.781 1.00 39.38 182 ARG A CA 1
ATOM 1353 C C . ARG A 1 182 ? -19.320 10.753 -8.951 1.00 39.38 182 ARG A C 1
ATOM 1355 O O . ARG A 1 182 ? -19.773 11.883 -8.849 1.00 39.38 182 ARG A O 1
ATOM 1362 N N . ILE A 1 183 ? -18.758 10.331 -10.080 1.00 39.22 183 ILE A N 1
ATOM 1363 C CA . ILE A 1 183 ? -18.923 11.062 -11.337 1.00 39.22 183 ILE A CA 1
ATOM 1364 C C . ILE A 1 183 ? -20.017 10.347 -12.135 1.00 39.22 183 ILE A C 1
ATOM 1366 O O . ILE A 1 183 ? -19.795 9.301 -12.729 1.00 39.22 183 ILE A O 1
ATOM 1370 N N . ALA A 1 184 ? -21.209 10.940 -12.039 1.00 42.56 184 ALA A N 1
ATOM 1371 C CA . ALA A 1 184 ? -22.278 10.993 -13.033 1.00 42.56 184 ALA A CA 1
ATOM 1372 C C . ALA A 1 184 ? -22.821 9.674 -13.625 1.00 42.56 184 ALA A C 1
ATOM 1374 O O . ALA A 1 184 ? -22.587 9.360 -14.784 1.00 42.56 184 ALA A O 1
ATOM 1375 N N . ASN A 1 185 ? -23.716 9.018 -12.879 1.00 32.78 185 ASN A N 1
ATOM 1376 C CA . ASN A 1 185 ? -24.952 8.477 -13.463 1.00 32.78 185 ASN A CA 1
ATOM 1377 C C . ASN A 1 185 ? -26.122 9.377 -13.033 1.00 32.78 185 ASN A C 1
ATOM 1379 O O . ASN A 1 185 ? -27.051 8.951 -12.353 1.00 32.78 185 ASN A O 1
ATOM 1383 N N . THR A 1 186 ? -26.045 10.663 -13.365 1.00 44.75 186 THR A N 1
ATOM 1384 C CA . THR A 1 186 ? -27.232 11.518 -13.436 1.00 44.75 186 THR A CA 1
ATOM 1385 C C . THR A 1 186 ? -27.749 11.405 -14.860 1.00 44.75 186 THR A C 1
ATOM 1387 O O . THR A 1 186 ? -27.341 12.141 -15.755 1.00 44.75 186 THR A O 1
ATOM 1390 N N . GLU A 1 187 ? -28.605 10.409 -15.072 1.00 42.00 187 GLU A N 1
ATOM 1391 C CA . GLU A 1 187 ? -29.492 10.345 -16.230 1.00 42.00 187 GLU A CA 1
ATOM 1392 C C . GLU A 1 187 ? -30.225 11.701 -16.327 1.00 42.00 187 GLU A C 1
ATOM 1394 O O . GLU A 1 187 ? -30.797 12.144 -15.323 1.00 42.00 187 GLU A O 1
ATOM 1399 N N . PRO A 1 188 ? -30.178 12.428 -17.460 1.00 47.50 188 PRO A N 1
ATOM 1400 C CA . PRO A 1 188 ? -30.975 13.637 -17.590 1.00 47.50 188 PRO A CA 1
ATOM 1401 C C . PRO A 1 188 ? -32.463 13.254 -17.558 1.00 47.50 188 PRO A C 1
ATOM 1403 O O . PRO A 1 188 ? -32.835 12.199 -18.083 1.00 47.50 188 PRO A O 1
ATOM 1406 N N . PRO A 1 189 ? -33.338 14.083 -16.962 1.00 47.53 189 PRO A N 1
ATOM 1407 C CA . PRO A 1 189 ? -34.763 13.799 -16.941 1.00 47.53 189 PRO A CA 1
ATOM 1408 C C . PRO A 1 189 ? -35.273 13.698 -18.380 1.00 47.53 189 PRO A C 1
ATOM 1410 O O . PRO A 1 189 ? -35.103 14.625 -19.176 1.00 47.53 189 PRO A O 1
ATOM 1413 N N . ARG A 1 190 ? -35.908 12.566 -18.709 1.00 49.03 190 ARG A N 1
ATOM 1414 C CA . ARG A 1 190 ? -36.725 12.434 -19.917 1.00 49.03 190 ARG A CA 1
ATOM 1415 C C . ARG A 1 190 ? -37.761 13.551 -19.886 1.00 49.03 190 ARG A C 1
ATOM 1417 O O . ARG A 1 190 ? -38.686 13.515 -19.080 1.00 49.03 190 ARG A O 1
ATOM 1424 N N . GLN A 1 191 ? -37.587 14.552 -20.742 1.00 52.97 191 GLN A N 1
ATOM 1425 C CA . GLN A 1 191 ? -38.662 15.477 -21.057 1.00 52.97 191 GLN A CA 1
ATOM 1426 C C . GLN A 1 191 ? -39.728 14.686 -21.817 1.00 52.97 191 GLN A C 1
ATOM 1428 O O . GLN A 1 191 ? -39.618 14.463 -23.019 1.00 52.97 191 GLN A O 1
ATOM 1433 N N . GLU A 1 192 ? -40.757 14.246 -21.096 1.00 53.44 192 GLU A N 1
ATOM 1434 C CA . GLU A 1 192 ? -42.083 14.064 -21.673 1.00 53.44 192 GLU A CA 1
ATOM 1435 C C . GLU A 1 192 ? -42.587 15.453 -22.083 1.00 53.44 192 GLU A C 1
ATOM 1437 O O . GLU A 1 192 ? -43.156 16.198 -21.288 1.00 53.44 192 GLU A O 1
ATOM 1442 N N . ALA A 1 193 ? -42.312 15.835 -23.328 1.00 48.81 193 ALA A N 1
ATOM 1443 C CA . ALA A 1 193 ? -43.028 16.913 -23.983 1.00 48.81 193 ALA A CA 1
ATOM 1444 C C . ALA A 1 193 ? -44.196 16.282 -24.745 1.00 48.81 193 ALA A C 1
ATOM 1446 O O . ALA A 1 193 ? -44.012 15.653 -25.785 1.00 48.81 193 ALA A O 1
ATOM 1447 N N . LEU A 1 194 ? -45.389 16.434 -24.171 1.00 50.97 194 LEU A N 1
ATOM 1448 C CA . LEU A 1 194 ? -46.651 16.359 -24.893 1.00 50.97 194 LEU A CA 1
ATOM 1449 C C . LEU A 1 194 ? -46.601 17.273 -26.127 1.00 50.97 194 LEU A C 1
ATOM 1451 O O . LEU A 1 194 ? -46.281 18.459 -26.010 1.00 50.97 194 LEU A O 1
ATOM 1455 N N . GLY A 1 195 ? -46.969 16.705 -27.272 1.00 49.09 195 GLY A N 1
ATOM 1456 C CA . GLY A 1 195 ? -47.165 17.365 -28.559 1.00 49.09 195 GLY A CA 1
ATOM 1457 C C . GLY A 1 195 ? -47.527 16.336 -29.611 1.00 49.09 195 GLY A C 1
ATOM 1458 O O . GLY A 1 195 ? -46.582 15.728 -30.153 1.00 49.09 195 GLY A O 1
#

Secondary structure (DSSP, 8-state):
-PPPPHHHHHHHHHHS-HHHHHHHHTSPP-EEEEESSHHHHHHHHHHHT-S-TT---TTEEEEETT-HHHHSTTS--------S--S-PPP--SS-SEEEEEESSSSPPHHHHHHHHHHHHTT--EEEEEESGGGGSTTTT---TT-SEEEEESS--HHHHHHHHHHHHHHS-GGGS-----S---PPP------

Sequence (195 aa):
MRSLPLRSIWQIVSEINLAEIQREIDAPVHLLIAADEEPDAEQAARSLSSLGADFVHPWITVTDSSGSGLLSQSTEIASQSPATQSFASRPSRSSPDCALLVSAQPDLSSDLLSLQQALNAQSIPSLVVVVGSEAKRPDSAIVRRGELVRVAIPDWSGQAVARVASTLIQTVPAPLRLPQCRIANTEPPRQEALG

Organism: NCBI:txid2605255

pLDDT: mean 71.57, std 20.58, range [32.78, 96.31]

Radius of gyration: 21.45 Å; chains: 1; bounding box: 62×53×60 Å